Protein AF-A0A7J7GDG0-F1 (afdb_monomer)

Mean predicted aligned error: 13.53 Å

Nearest PDB structures (foldseek):
  7vq3-assembly1_A  TM=8.561E-01  e=6.164E-10  Arabidopsis thaliana
  7w6k-assembly1_B  TM=8.118E-01  e=1.614E-09  Glycine max
  7vq7-assembly1_B  TM=8.507E-01  e=9.216E-09  Arabidopsis thaliana
  7voj-assembly1_B  TM=8.515E-01  e=2.645E-08  Arabidopsis thaliana
  7xge-assembly3_E  TM=4.395E-01  e=6.089E+00  synthetic construct

Organism: Camellia sinensis (NCBI:txid4442)

Solvent-accessible surface area (backbone atoms only — not comparable to full-atom values): 13846 Å² total; per-residue (Å²): 112,67,66,61,52,52,49,51,52,54,59,52,60,72,74,46,70,63,73,50,46,54,55,49,49,54,53,51,50,52,51,50,49,52,51,49,52,51,52,50,49,49,59,71,77,64,61,83,54,39,49,58,51,43,52,50,55,57,25,51,48,27,46,54,50,19,53,39,48,48,55,47,53,52,50,62,60,45,56,73,78,50,97,71,92,84,66,71,67,55,55,51,56,51,51,54,56,62,69,39,57,68,59,48,53,49,25,45,57,51,39,72,72,52,73,73,48,94,95,51,60,79,86,62,72,51,71,55,55,52,50,53,50,51,52,51,36,54,43,49,50,46,51,51,51,46,52,50,57,66,70,69,76,65,80,56,54,71,68,59,48,60,73,46,39,64,64,48,52,53,52,38,51,53,50,23,51,50,31,37,54,50,18,52,26,52,70,68,70,45,83,71,74,58,78,85,68,46,53,66,55,53,51,49,48,50,49,51,53,50,49,58,44,59,69,53,45,79,76,45,76,93,56,48,38,57,53,52,49,51,46,53,49,43,53,51,48,51,56,48,68,71,68,77,119

pLDDT: mean 71.49, std 13.94, range [39.62, 91.25]

Structure (mmCIF, N/CA/C/O backbone):
data_AF-A0A7J7GDG0-F1
#
_entry.id   AF-A0A7J7GDG0-F1
#
loop_
_atom_site.group_PDB
_atom_site.id
_atom_site.type_symbol
_atom_site.label_atom_id
_atom_site.label_alt_id
_atom_site.label_comp_id
_atom_site.label_asym_id
_atom_site.label_entity_id
_atom_site.label_seq_id
_atom_site.pdbx_PDB_ins_code
_atom_site.Cartn_x
_atom_site.Cartn_y
_atom_site.Cartn_z
_atom_site.occupancy
_atom_site.B_iso_or_equiv
_atom_site.auth_seq_id
_atom_site.auth_comp_id
_atom_site.auth_asym_id
_atom_site.auth_atom_id
_atom_site.pdbx_PDB_model_num
ATOM 1 N N . MET A 1 1 ? 9.146 17.341 -27.134 1.00 51.84 1 MET A N 1
ATOM 2 C CA . MET A 1 1 ? 10.403 16.701 -27.590 1.00 51.84 1 MET A CA 1
ATOM 3 C C . MET A 1 1 ? 10.288 16.120 -29.004 1.00 51.84 1 MET A C 1
ATOM 5 O O . MET A 1 1 ? 11.123 16.458 -29.830 1.00 51.84 1 MET A O 1
ATOM 9 N N . ILE A 1 2 ? 9.227 15.359 -29.323 1.00 55.12 2 ILE A N 1
ATOM 10 C CA . ILE A 1 2 ? 8.963 14.799 -30.670 1.00 55.12 2 ILE A CA 1
ATOM 11 C C . ILE A 1 2 ? 8.929 15.881 -31.762 1.00 55.12 2 ILE A C 1
ATOM 13 O O . ILE A 1 2 ? 9.666 15.769 -32.730 1.00 55.12 2 ILE A O 1
ATOM 17 N N . PHE A 1 3 ? 8.189 16.978 -31.552 1.00 55.62 3 PHE A N 1
ATOM 18 C CA . PHE A 1 3 ? 8.095 18.093 -32.509 1.00 55.62 3 PHE A CA 1
ATOM 19 C C . PHE A 1 3 ? 9.444 18.721 -32.875 1.00 55.62 3 PHE A C 1
ATOM 21 O O . PHE A 1 3 ? 9.705 18.978 -34.048 1.00 55.62 3 PHE A O 1
ATOM 28 N N . ILE A 1 4 ? 10.311 18.928 -31.880 1.00 71.38 4 ILE A N 1
ATOM 29 C CA . ILE A 1 4 ? 11.654 19.486 -32.073 1.00 71.38 4 ILE A CA 1
ATOM 30 C C . ILE A 1 4 ? 12.505 18.502 -32.881 1.00 71.38 4 ILE A C 1
ATOM 32 O O . ILE A 1 4 ? 13.225 18.921 -33.780 1.00 71.38 4 ILE A O 1
ATOM 36 N N . LEU A 1 5 ? 12.392 17.199 -32.617 1.00 65.31 5 LEU A N 1
ATOM 37 C CA . LEU A 1 5 ? 13.128 16.171 -33.349 1.00 65.31 5 LEU A CA 1
ATOM 38 C C . LEU A 1 5 ? 12.690 16.100 -34.822 1.00 65.31 5 LEU A C 1
ATOM 40 O O . LEU A 1 5 ? 13.540 16.142 -35.706 1.00 65.31 5 LEU A O 1
ATOM 44 N N . THR A 1 6 ? 11.379 16.084 -35.095 1.00 67.56 6 THR A N 1
ATOM 45 C CA . THR A 1 6 ? 10.831 16.114 -36.465 1.00 67.56 6 THR A CA 1
ATOM 46 C C . THR A 1 6 ? 11.179 17.398 -37.204 1.00 67.56 6 THR A C 1
ATOM 48 O O . THR A 1 6 ? 11.549 17.337 -38.370 1.00 67.56 6 THR A O 1
ATOM 51 N N . PHE A 1 7 ? 11.113 18.553 -36.541 1.00 69.00 7 PHE A N 1
ATOM 52 C CA . PHE A 1 7 ? 11.474 19.831 -37.150 1.00 69.00 7 PHE A CA 1
ATOM 53 C C . PHE A 1 7 ? 12.958 19.867 -37.528 1.00 69.00 7 PHE A C 1
ATOM 55 O O . PHE A 1 7 ? 13.293 20.213 -38.657 1.00 69.00 7 PHE A O 1
ATOM 62 N N . ASN A 1 8 ? 13.841 19.428 -36.626 1.00 64.44 8 ASN A N 1
ATOM 63 C CA . ASN A 1 8 ? 15.268 19.324 -36.922 1.00 64.44 8 ASN A CA 1
ATOM 64 C C . ASN A 1 8 ? 15.537 18.348 -38.077 1.00 64.44 8 ASN A C 1
ATOM 66 O O . ASN A 1 8 ? 16.347 18.657 -38.943 1.00 64.44 8 ASN A O 1
ATOM 70 N N . LEU A 1 9 ? 14.830 17.214 -38.144 1.00 64.38 9 LEU A N 1
ATOM 71 C CA . LEU A 1 9 ? 14.987 16.240 -39.229 1.00 64.38 9 LEU A CA 1
ATOM 72 C C . LEU A 1 9 ? 14.529 16.805 -40.589 1.00 64.38 9 LEU A C 1
ATOM 74 O O . LEU A 1 9 ? 15.217 16.631 -41.593 1.00 64.38 9 LEU A O 1
ATOM 78 N N . VAL A 1 10 ? 13.404 17.531 -40.616 1.00 70.75 10 VAL A N 1
ATOM 79 C CA . VAL A 1 10 ? 12.848 18.172 -41.823 1.00 70.75 10 VAL A CA 1
ATOM 80 C C . VAL A 1 10 ? 13.743 19.313 -42.318 1.00 70.75 10 VAL A C 1
ATOM 82 O O . VAL A 1 10 ? 14.029 19.393 -43.511 1.00 70.75 10 VAL A O 1
ATOM 85 N N . VAL A 1 11 ? 14.240 20.163 -41.414 1.00 68.00 11 VAL A N 1
ATOM 86 C CA . VAL A 1 11 ? 15.152 21.273 -41.748 1.00 68.00 11 VAL A CA 1
ATOM 87 C C . VAL A 1 11 ? 16.499 20.752 -42.260 1.00 68.00 11 VAL A C 1
ATOM 89 O O . VAL A 1 11 ? 17.049 21.295 -43.217 1.00 68.00 11 VAL A O 1
ATOM 92 N N . VAL A 1 12 ? 17.012 19.664 -41.677 1.00 63.22 12 VAL A N 1
ATOM 93 C CA . VAL A 1 12 ? 18.263 19.018 -42.107 1.00 63.22 12 VAL A CA 1
ATOM 94 C C . VAL A 1 12 ? 18.118 18.333 -43.470 1.00 63.22 12 VAL A C 1
ATOM 96 O O . VAL A 1 12 ? 19.033 18.419 -44.290 1.00 63.22 12 VAL A O 1
ATOM 99 N N . SER A 1 13 ? 16.960 17.732 -43.763 1.00 60.72 13 SER A N 1
ATOM 100 C CA . SER A 1 13 ? 16.692 17.085 -45.055 1.00 60.72 13 SER A CA 1
ATOM 101 C C . SER A 1 13 ? 16.579 18.071 -46.231 1.00 60.72 13 SER A C 1
ATOM 103 O O . SER A 1 13 ? 16.700 17.646 -47.379 1.00 60.72 13 SER A O 1
ATOM 105 N N . GLY A 1 14 ? 16.357 19.367 -45.976 1.00 64.50 14 GLY A N 1
ATOM 106 C CA . GLY A 1 14 ? 16.174 20.392 -47.012 1.00 64.50 14 GLY A CA 1
ATOM 107 C C . GLY A 1 14 ? 17.444 21.113 -47.488 1.00 64.50 14 GLY A C 1
ATOM 108 O O . GLY A 1 14 ? 17.380 21.815 -48.493 1.00 64.50 14 GLY A O 1
ATOM 109 N N . LEU A 1 15 ? 18.590 20.980 -46.797 1.00 60.53 15 LEU A N 1
ATOM 110 C CA . LEU A 1 15 ? 19.729 21.908 -46.972 1.00 60.53 15 LEU A CA 1
ATOM 111 C C . LEU A 1 15 ? 21.037 21.330 -47.556 1.00 60.53 15 LEU A C 1
ATOM 113 O O . LEU A 1 15 ? 21.915 22.121 -47.893 1.00 60.53 15 LEU A O 1
ATOM 117 N N . ARG A 1 16 ? 21.197 20.007 -47.727 1.00 60.44 16 ARG A N 1
ATOM 118 C CA . ARG A 1 16 ? 22.257 19.353 -48.546 1.00 60.44 16 ARG A CA 1
ATOM 119 C C . ARG A 1 16 ? 22.111 17.831 -48.447 1.00 60.44 16 ARG A C 1
ATOM 121 O O . ARG A 1 16 ? 22.546 17.221 -47.473 1.00 60.44 16 ARG A O 1
ATOM 128 N N . THR A 1 17 ? 21.490 17.237 -49.456 1.00 58.91 17 THR A N 1
ATOM 129 C CA . THR A 1 17 ? 20.756 15.970 -49.330 1.00 58.91 17 THR A CA 1
ATOM 130 C C . THR A 1 17 ? 21.611 14.723 -49.104 1.00 58.91 17 THR A C 1
ATOM 132 O O . THR A 1 17 ? 21.140 13.826 -48.427 1.00 58.91 17 THR A O 1
ATOM 135 N N . ASP A 1 18 ? 22.859 14.649 -49.575 1.00 63.31 18 ASP A N 1
ATOM 136 C CA . ASP A 1 18 ? 23.627 13.393 -49.454 1.00 63.31 18 ASP A CA 1
ATOM 137 C C . ASP A 1 18 ? 24.601 13.389 -48.266 1.00 63.31 18 ASP A C 1
ATOM 139 O O . ASP A 1 18 ? 24.490 12.569 -47.356 1.00 63.31 18 ASP A O 1
ATOM 143 N N . LYS A 1 19 ? 25.529 14.353 -48.195 1.00 64.81 19 LYS A N 1
ATOM 144 C CA . LYS A 1 19 ? 26.561 14.379 -47.135 1.00 64.81 19 LYS A CA 1
ATOM 145 C C . LYS A 1 19 ? 26.021 14.692 -45.737 1.00 64.81 19 LYS A C 1
ATOM 147 O O . LYS A 1 19 ? 26.575 14.210 -44.753 1.00 64.81 19 LYS A O 1
ATOM 152 N N . VAL A 1 20 ? 24.981 15.521 -45.629 1.00 66.19 20 VAL A N 1
ATOM 153 C CA . VAL A 1 20 ? 24.410 15.885 -44.320 1.00 66.19 20 VAL A CA 1
ATOM 154 C C . VAL A 1 20 ? 23.486 14.777 -43.813 1.00 66.19 20 VAL A C 1
ATOM 156 O O . VAL A 1 20 ? 23.438 14.540 -42.609 1.00 66.19 20 VAL A O 1
ATOM 159 N N . MET A 1 21 ? 22.823 14.044 -44.713 1.00 66.38 21 MET A N 1
ATOM 160 C CA . MET A 1 21 ? 21.969 12.908 -44.352 1.00 66.38 21 MET A CA 1
ATOM 161 C C . MET A 1 21 ? 22.769 11.707 -43.844 1.00 66.38 21 MET A C 1
ATOM 163 O O . MET A 1 21 ? 22.356 11.093 -42.862 1.00 66.38 21 MET A O 1
ATOM 167 N N . GLU A 1 22 ? 23.924 11.405 -44.448 1.00 70.00 22 GLU A N 1
ATOM 168 C CA . GLU A 1 22 ? 24.845 10.363 -43.962 1.00 70.00 22 GLU A CA 1
ATOM 169 C C . GLU A 1 22 ? 25.298 10.663 -42.519 1.00 70.00 22 GLU A C 1
ATOM 171 O O . GLU A 1 22 ? 25.132 9.850 -41.610 1.00 70.00 22 GLU A O 1
ATOM 176 N N . LEU A 1 23 ? 25.759 11.895 -42.280 1.00 71.75 23 LEU A N 1
ATOM 177 C CA . LEU A 1 23 ? 26.257 12.341 -40.977 1.00 71.75 23 LEU A CA 1
ATOM 178 C C . LEU A 1 23 ? 25.141 12.458 -39.921 1.00 71.75 23 LEU A C 1
ATOM 180 O O . LEU A 1 23 ? 25.359 12.187 -38.739 1.00 71.75 23 LEU A O 1
ATOM 184 N N . ALA A 1 24 ? 23.926 12.840 -40.325 1.00 69.00 24 ALA A N 1
ATOM 185 C CA . ALA A 1 24 ? 22.760 12.865 -39.444 1.00 69.00 24 ALA A CA 1
ATOM 186 C C . ALA A 1 24 ? 22.318 11.450 -39.039 1.00 69.00 24 ALA A C 1
ATOM 188 O O . ALA A 1 24 ? 22.010 11.220 -37.867 1.00 69.00 24 ALA A O 1
ATOM 189 N N . ARG A 1 25 ? 22.329 10.496 -39.981 1.00 73.31 25 ARG A N 1
ATOM 190 C CA . ARG A 1 25 ? 22.031 9.079 -39.726 1.00 73.31 25 ARG A CA 1
ATOM 191 C C . ARG A 1 25 ? 23.020 8.481 -38.734 1.00 73.31 25 ARG A C 1
ATOM 193 O O . ARG A 1 25 ? 22.597 7.810 -37.798 1.00 73.31 25 ARG A O 1
ATOM 200 N N . GLU A 1 26 ? 24.308 8.756 -38.905 1.00 76.31 26 GLU A N 1
ATOM 201 C CA . GLU A 1 26 ? 25.359 8.265 -38.013 1.00 76.31 26 GLU A CA 1
ATOM 202 C C . GLU A 1 26 ? 25.165 8.776 -36.576 1.00 76.31 26 GLU A C 1
ATOM 204 O O . GLU A 1 26 ? 25.163 7.995 -35.622 1.00 76.31 26 GLU A O 1
ATOM 209 N N . ARG A 1 27 ? 24.878 10.076 -36.409 1.00 81.25 27 ARG A N 1
ATOM 210 C CA . ARG A 1 27 ? 24.575 10.664 -35.092 1.00 81.25 27 ARG A CA 1
ATOM 211 C C . ARG A 1 27 ? 23.313 10.077 -34.468 1.00 81.25 27 ARG A C 1
ATOM 213 O O . ARG A 1 27 ? 23.323 9.754 -33.282 1.00 81.25 27 ARG A O 1
ATOM 220 N N . LEU A 1 28 ? 22.243 9.919 -35.247 1.00 80.94 28 LEU A N 1
ATOM 221 C CA . LEU A 1 28 ? 20.990 9.339 -34.764 1.00 80.94 28 LEU A CA 1
ATOM 222 C C . LEU A 1 28 ? 21.166 7.867 -34.372 1.00 80.94 28 LEU A C 1
ATOM 224 O O . LEU A 1 28 ? 20.650 7.452 -33.341 1.00 80.94 28 LEU A O 1
ATOM 228 N N . SER A 1 29 ? 21.932 7.099 -35.149 1.00 74.31 29 SER A N 1
ATOM 229 C CA . SER A 1 29 ? 22.254 5.703 -34.846 1.00 74.31 29 SER A CA 1
ATOM 230 C C . SER A 1 29 ? 23.074 5.585 -33.568 1.00 74.31 29 SER A C 1
ATOM 232 O O . SER A 1 29 ? 22.814 4.699 -32.759 1.00 74.31 29 SER A O 1
ATOM 234 N N . ASN A 1 30 ? 24.032 6.487 -33.346 1.00 79.19 30 ASN A N 1
ATOM 235 C CA . ASN A 1 30 ? 24.841 6.473 -32.131 1.00 79.19 30 ASN A CA 1
ATOM 236 C C . ASN A 1 30 ? 24.011 6.848 -30.887 1.00 79.19 30 ASN A C 1
ATOM 238 O O . ASN A 1 30 ? 24.131 6.212 -29.843 1.00 79.19 30 ASN A O 1
ATOM 242 N N . ILE A 1 31 ? 23.094 7.818 -31.015 1.00 84.69 31 ILE A N 1
ATOM 243 C CA . ILE A 1 31 ? 22.112 8.151 -29.966 1.00 84.69 31 ILE A CA 1
ATOM 244 C C . ILE A 1 31 ? 21.176 6.961 -29.706 1.00 84.69 31 ILE A C 1
ATOM 246 O O . ILE A 1 31 ? 20.936 6.608 -28.553 1.00 84.69 31 ILE A O 1
ATOM 250 N N . GLY A 1 32 ? 20.677 6.318 -30.765 1.00 86.62 32 GLY A N 1
ATOM 251 C CA . GLY A 1 32 ? 19.811 5.144 -30.676 1.00 86.62 32 GLY A CA 1
ATOM 252 C C . GLY A 1 32 ? 20.502 3.952 -30.016 1.00 86.62 32 GLY A C 1
ATOM 253 O O . GLY A 1 32 ? 19.904 3.290 -29.175 1.00 86.62 32 GLY A O 1
ATOM 254 N N . MET A 1 33 ? 21.779 3.721 -30.325 1.00 88.44 33 MET A N 1
ATOM 255 C CA . MET A 1 33 ? 22.585 2.676 -29.697 1.00 88.44 33 MET A CA 1
ATOM 256 C C . MET A 1 33 ? 22.858 2.981 -28.223 1.00 88.44 33 MET A C 1
ATOM 258 O O . MET A 1 33 ? 22.714 2.091 -27.391 1.00 88.44 33 MET A O 1
ATOM 262 N N . GLY A 1 34 ? 23.156 4.236 -27.870 1.00 84.44 34 GLY A N 1
ATOM 263 C CA . GLY A 1 34 ? 23.272 4.657 -26.470 1.00 84.44 34 GLY A CA 1
ATOM 264 C C . GLY A 1 34 ? 21.968 4.465 -25.686 1.00 84.44 34 GLY A C 1
ATOM 265 O O . GLY A 1 34 ? 21.988 3.948 -24.569 1.00 84.44 34 GLY A O 1
ATOM 266 N N . PHE A 1 35 ? 20.826 4.809 -26.289 1.00 87.88 35 PHE A N 1
ATOM 267 C CA . PHE A 1 35 ? 19.505 4.551 -25.712 1.00 87.88 35 PHE A CA 1
ATOM 268 C C . PHE A 1 35 ? 19.245 3.049 -25.539 1.00 87.88 35 PHE A C 1
ATOM 270 O O . PHE A 1 35 ? 18.836 2.627 -24.461 1.00 87.88 35 PHE A O 1
ATOM 277 N N . ALA A 1 36 ? 19.540 2.236 -26.557 1.00 86.62 36 ALA A N 1
ATOM 278 C CA . ALA A 1 36 ? 19.378 0.788 -26.498 1.00 86.62 36 ALA A CA 1
ATOM 279 C C . ALA A 1 36 ? 20.237 0.175 -25.387 1.00 86.62 36 ALA A C 1
ATOM 281 O O . ALA A 1 36 ? 19.709 -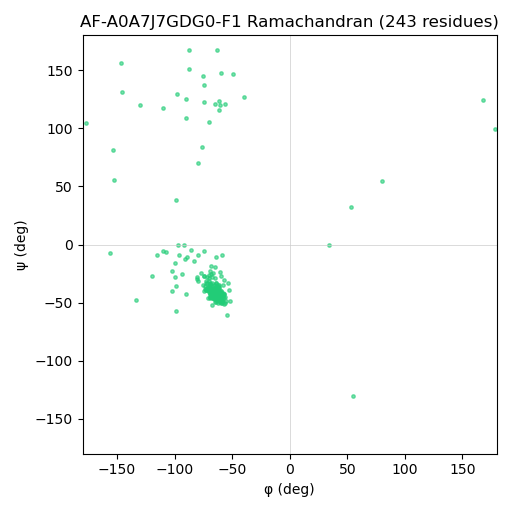0.558 -24.558 1.00 86.62 36 ALA A O 1
ATOM 282 N N . VAL A 1 37 ? 21.528 0.518 -25.315 1.00 88.25 37 VAL A N 1
ATOM 283 C CA . VAL A 1 37 ? 22.431 0.042 -24.257 1.00 88.25 37 VAL A CA 1
ATOM 284 C C . VAL A 1 37 ? 21.903 0.439 -22.882 1.00 88.25 37 VAL A C 1
ATOM 286 O O . VAL A 1 37 ? 21.832 -0.420 -22.015 1.00 88.25 37 VAL A O 1
ATOM 289 N N . CYS A 1 38 ? 21.454 1.685 -22.699 1.00 82.06 38 CYS A N 1
ATOM 290 C CA . CYS A 1 38 ? 20.861 2.145 -21.442 1.00 82.06 38 CYS A CA 1
ATOM 291 C C . CYS A 1 38 ? 19.623 1.317 -21.049 1.00 82.06 38 CYS A C 1
ATOM 293 O O . CYS A 1 38 ? 19.526 0.843 -19.915 1.00 82.06 38 CYS A O 1
ATOM 295 N N . VAL A 1 39 ? 18.698 1.086 -21.986 1.00 83.56 39 VAL A N 1
ATOM 296 C CA . VAL A 1 39 ? 17.510 0.246 -21.759 1.00 83.56 39 VAL A CA 1
ATOM 297 C C . VAL A 1 39 ? 17.915 -1.185 -21.402 1.00 83.56 39 VAL A C 1
ATOM 299 O O . VAL A 1 39 ? 17.433 -1.718 -20.406 1.00 83.56 39 VAL A O 1
ATOM 302 N N . PHE A 1 40 ? 18.846 -1.781 -22.150 1.00 82.94 40 PHE A N 1
ATOM 303 C CA . PHE A 1 40 ? 19.350 -3.129 -21.886 1.00 82.94 40 PHE A CA 1
ATOM 304 C C . PHE A 1 40 ? 20.010 -3.236 -20.511 1.00 82.94 40 PHE A C 1
ATOM 306 O O . PHE A 1 40 ? 19.727 -4.175 -19.772 1.00 82.94 40 PHE A O 1
ATOM 313 N N . THR A 1 41 ? 20.852 -2.272 -20.132 1.00 80.88 41 THR A N 1
ATOM 314 C CA . THR A 1 41 ? 21.504 -2.274 -18.818 1.00 80.88 41 THR A CA 1
ATOM 315 C C . THR A 1 41 ? 20.499 -2.132 -17.677 1.00 80.88 41 THR A C 1
ATOM 317 O O . THR A 1 41 ? 20.619 -2.847 -16.685 1.00 80.88 41 THR A O 1
ATOM 320 N N . ASN A 1 42 ? 19.476 -1.282 -17.831 1.00 74.06 42 ASN A N 1
ATOM 321 C CA . ASN A 1 42 ? 18.421 -1.118 -16.827 1.00 74.06 42 ASN A CA 1
ATOM 322 C C . ASN A 1 42 ? 17.519 -2.360 -16.718 1.00 74.06 42 ASN A C 1
ATOM 324 O O . ASN A 1 42 ? 17.082 -2.694 -15.623 1.00 74.06 42 ASN A O 1
ATOM 328 N N . MET A 1 43 ? 17.272 -3.077 -17.820 1.00 73.44 43 MET A N 1
ATOM 329 C CA . MET A 1 43 ? 16.505 -4.329 -17.791 1.00 73.44 43 MET A CA 1
ATOM 330 C C . MET A 1 43 ? 17.289 -5.526 -17.232 1.00 73.44 43 MET A C 1
ATOM 332 O O . MET A 1 43 ? 16.685 -6.396 -16.613 1.00 73.44 43 MET A O 1
ATOM 336 N N . LEU A 1 44 ? 18.602 -5.623 -17.482 1.00 70.44 44 LEU A N 1
ATOM 337 C CA . LEU A 1 44 ? 19.363 -6.858 -17.234 1.00 70.44 44 LEU A CA 1
ATOM 338 C C . LEU A 1 44 ? 20.169 -6.873 -15.930 1.00 70.44 44 LEU A C 1
ATOM 340 O O . LEU A 1 44 ? 20.423 -7.955 -15.408 1.00 70.44 44 LEU A O 1
ATOM 344 N N . ILE A 1 45 ? 20.609 -5.718 -15.418 1.00 69.56 45 ILE A N 1
ATOM 345 C CA . ILE A 1 45 ? 21.521 -5.677 -14.260 1.00 69.56 45 ILE A CA 1
ATOM 346 C C . ILE A 1 45 ? 20.728 -5.626 -12.945 1.00 69.56 45 ILE A C 1
ATOM 348 O O . ILE A 1 45 ? 21.063 -6.358 -12.019 1.00 69.56 45 ILE A O 1
ATOM 352 N N . PHE A 1 46 ? 19.657 -4.822 -12.884 1.00 62.78 46 PHE A N 1
ATOM 353 C CA . PHE A 1 46 ? 18.716 -4.749 -11.756 1.00 62.78 46 PHE A CA 1
ATOM 354 C C . PHE A 1 46 ? 17.333 -4.275 -12.236 1.00 62.78 46 PHE A C 1
ATOM 356 O O . PHE A 1 46 ? 17.029 -3.085 -12.124 1.00 62.78 46 PHE A O 1
ATOM 363 N N . PRO A 1 47 ? 16.491 -5.162 -12.792 1.00 70.19 47 PRO A N 1
ATOM 364 C CA . PRO A 1 47 ? 15.141 -4.768 -13.166 1.00 70.19 47 PRO A CA 1
ATOM 365 C C . PRO A 1 47 ? 14.350 -4.393 -11.907 1.00 70.19 47 PRO A C 1
ATOM 367 O O . PRO A 1 47 ? 14.196 -5.201 -10.992 1.00 70.19 47 PRO A O 1
ATOM 370 N N . ILE A 1 48 ? 13.861 -3.154 -11.859 1.00 74.12 48 ILE A N 1
ATOM 371 C CA . ILE A 1 48 ? 12.868 -2.720 -10.873 1.00 74.12 48 ILE A CA 1
ATOM 372 C C . ILE A 1 48 ? 11.503 -2.974 -11.507 1.00 74.12 48 ILE A C 1
ATOM 374 O O . ILE A 1 48 ? 11.136 -2.299 -12.470 1.00 74.12 48 ILE A O 1
ATOM 378 N N 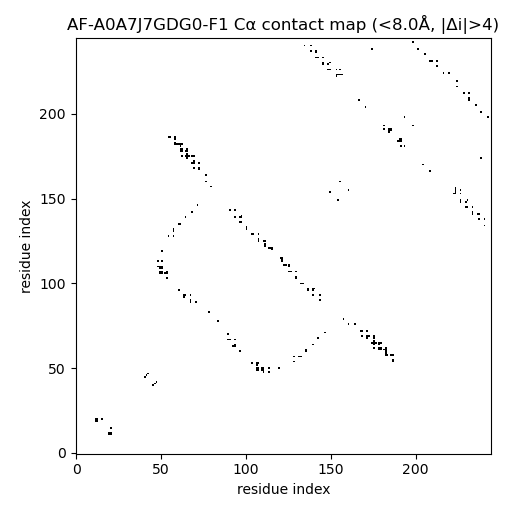. TRP A 1 49 ? 10.783 -3.971 -10.996 1.00 85.19 49 TRP A N 1
ATOM 379 C CA . TRP A 1 49 ? 9.462 -4.342 -11.493 1.00 85.19 49 TRP A CA 1
ATOM 380 C C . TRP A 1 49 ? 8.369 -3.569 -10.757 1.00 85.19 49 TRP A C 1
ATOM 382 O O . TRP A 1 49 ? 8.259 -3.620 -9.529 1.00 85.19 49 TRP A O 1
ATOM 392 N N . ALA A 1 50 ? 7.519 -2.889 -11.519 1.00 87.25 50 ALA A N 1
ATOM 393 C CA . ALA A 1 50 ? 6.342 -2.204 -11.011 1.00 87.25 50 ALA A CA 1
ATOM 394 C C . ALA A 1 50 ? 5.325 -3.191 -10.422 1.00 87.25 50 ALA A C 1
ATOM 396 O O . ALA A 1 50 ? 4.597 -2.834 -9.495 1.00 87.25 50 ALA A O 1
ATOM 397 N N . SER A 1 51 ? 5.278 -4.434 -10.916 1.00 87.00 51 SER A N 1
ATOM 398 C CA . SER A 1 51 ? 4.424 -5.475 -10.338 1.00 87.00 51 SER A CA 1
ATOM 399 C C . SER A 1 51 ? 4.791 -5.813 -8.892 1.00 87.00 51 SER A C 1
ATOM 401 O O . SER A 1 51 ? 3.902 -5.956 -8.052 1.00 87.00 51 SER A O 1
ATOM 403 N N . ASP A 1 52 ? 6.089 -5.939 -8.599 1.00 87.62 52 ASP A N 1
ATOM 404 C CA . ASP A 1 52 ? 6.599 -6.283 -7.270 1.00 87.62 52 ASP A CA 1
ATOM 405 C C . ASP A 1 52 ? 6.340 -5.128 -6.304 1.00 87.62 52 ASP A C 1
ATOM 407 O O . ASP A 1 52 ? 5.875 -5.337 -5.182 1.00 87.62 52 ASP A O 1
ATOM 411 N N . GLU A 1 53 ? 6.571 -3.897 -6.766 1.00 90.31 53 GLU A N 1
ATOM 412 C CA . GLU A 1 53 ? 6.307 -2.687 -5.994 1.00 90.31 53 GLU A CA 1
ATOM 413 C C . GLU A 1 53 ? 4.810 -2.510 -5.703 1.00 90.31 53 GLU A C 1
ATOM 415 O O . GLU A 1 53 ? 4.435 -2.242 -4.559 1.00 90.31 53 GLU A O 1
ATOM 420 N N . LEU A 1 54 ? 3.935 -2.733 -6.692 1.00 89.94 54 LEU A N 1
ATOM 421 C CA . LEU A 1 54 ? 2.485 -2.712 -6.486 1.00 89.94 54 LEU A CA 1
ATOM 422 C C . LEU A 1 54 ? 2.059 -3.776 -5.477 1.00 89.94 54 LEU A C 1
ATOM 424 O O . LEU A 1 54 ? 1.303 -3.490 -4.550 1.00 89.94 54 LEU A O 1
ATOM 428 N N . HIS A 1 55 ? 2.550 -5.001 -5.642 1.00 89.88 55 HIS A N 1
ATOM 429 C CA . HIS A 1 55 ? 2.222 -6.112 -4.765 1.00 89.88 55 HIS A CA 1
ATOM 430 C C . HIS A 1 55 ? 2.645 -5.848 -3.316 1.00 89.88 55 HIS A C 1
ATOM 432 O O . HIS A 1 55 ? 1.831 -5.977 -2.398 1.00 89.88 55 HIS A O 1
ATOM 438 N N . TYR A 1 56 ? 3.888 -5.402 -3.116 1.00 90.00 56 TYR A N 1
ATOM 439 C CA . TYR A 1 56 ? 4.418 -5.024 -1.810 1.00 90.00 56 TYR A CA 1
ATOM 440 C C . TYR A 1 56 ? 3.631 -3.861 -1.191 1.00 90.00 56 TYR A C 1
ATOM 442 O O . TYR A 1 56 ? 3.272 -3.897 -0.010 1.00 90.00 56 TYR A O 1
ATOM 450 N N . SER A 1 57 ? 3.319 -2.840 -1.991 1.00 90.25 57 SER A N 1
ATOM 451 C CA . SER A 1 57 ? 2.544 -1.674 -1.561 1.00 90.25 57 SER A CA 1
ATOM 452 C C . SER A 1 57 ? 1.148 -2.072 -1.082 1.00 90.25 57 SER A C 1
ATOM 454 O O . SER A 1 57 ? 0.728 -1.659 -0.002 1.00 90.25 57 SER A O 1
ATOM 456 N N . ILE A 1 58 ? 0.438 -2.929 -1.822 1.00 89.00 58 ILE A N 1
ATOM 457 C CA . ILE A 1 58 ? -0.889 -3.400 -1.409 1.00 89.00 58 ILE A CA 1
ATOM 458 C C . ILE A 1 58 ? -0.803 -4.274 -0.156 1.00 89.00 58 ILE A C 1
ATOM 460 O O . ILE A 1 58 ? -1.571 -4.056 0.777 1.00 89.00 58 ILE A O 1
ATOM 464 N N . ALA A 1 59 ? 0.136 -5.218 -0.082 1.00 89.38 59 ALA A N 1
ATOM 465 C CA . ALA A 1 59 ? 0.249 -6.109 1.071 1.00 89.38 59 ALA A CA 1
ATOM 466 C C . ALA A 1 59 ? 0.636 -5.370 2.367 1.00 89.38 59 ALA A C 1
ATOM 468 O O . ALA A 1 59 ? 0.037 -5.599 3.417 1.00 89.38 59 ALA A O 1
ATOM 469 N N . SER A 1 60 ? 1.574 -4.422 2.302 1.00 89.94 60 SER A N 1
ATOM 470 C CA . SER A 1 60 ? 2.014 -3.636 3.471 1.00 89.94 60 SER A CA 1
ATOM 471 C C . SER A 1 60 ? 0.930 -2.702 4.033 1.00 89.94 60 SER A C 1
ATOM 473 O O . SER A 1 60 ? 0.927 -2.384 5.228 1.00 89.94 60 SER A O 1
ATOM 475 N N . LYS A 1 61 ? -0.045 -2.296 3.210 1.00 89.75 61 LYS A N 1
ATOM 476 C CA . LYS A 1 61 ? -1.204 -1.509 3.661 1.00 89.75 61 LYS A CA 1
ATOM 477 C C . LYS A 1 61 ? -2.086 -2.265 4.641 1.00 89.75 61 LYS A C 1
ATOM 479 O O . LYS A 1 61 ? -2.631 -1.633 5.541 1.00 89.75 61 LYS A O 1
ATOM 484 N N . PHE A 1 62 ? -2.211 -3.585 4.506 1.00 88.69 62 PHE A N 1
ATOM 485 C CA . PHE A 1 62 ? -2.968 -4.394 5.462 1.00 88.69 62 PHE A CA 1
ATOM 486 C C . PHE A 1 62 ? -2.349 -4.325 6.859 1.00 88.69 62 PHE A C 1
ATOM 488 O O . PHE A 1 62 ? -3.060 -4.061 7.826 1.00 88.69 62 PHE A O 1
ATOM 495 N N . GLU A 1 63 ? -1.025 -4.475 6.956 1.00 89.44 63 GLU A N 1
ATOM 496 C CA . GLU A 1 63 ? -0.300 -4.368 8.227 1.00 89.44 63 GLU A CA 1
ATOM 497 C C . GLU A 1 63 ? -0.430 -2.964 8.824 1.00 89.44 63 GLU A C 1
ATOM 499 O O . GLU A 1 63 ? -0.723 -2.800 10.008 1.00 89.44 63 GLU A O 1
ATOM 504 N N . THR A 1 64 ? -0.283 -1.937 7.982 1.00 89.31 64 THR A N 1
ATOM 505 C CA . THR A 1 64 ? -0.432 -0.537 8.401 1.00 89.31 64 THR A CA 1
ATOM 506 C C . THR A 1 64 ? -1.813 -0.288 9.008 1.00 89.31 64 THR A C 1
ATOM 508 O O . THR A 1 64 ? -1.939 0.374 10.038 1.00 89.31 64 THR A O 1
ATOM 511 N N . LEU A 1 65 ? -2.855 -0.850 8.397 1.00 87.69 65 LEU A N 1
ATOM 512 C CA . LEU A 1 65 ? -4.237 -0.696 8.833 1.00 87.69 65 LEU A CA 1
ATOM 513 C C . LEU A 1 65 ? -4.540 -1.498 10.103 1.00 87.69 65 LEU A C 1
ATOM 515 O O . LEU A 1 65 ? -5.224 -0.990 10.989 1.00 87.69 65 LEU A O 1
ATOM 519 N N . ALA A 1 66 ? -3.984 -2.706 10.226 1.00 86.88 66 ALA A N 1
ATOM 520 C CA . ALA A 1 66 ? -4.064 -3.523 11.435 1.00 86.88 66 ALA A CA 1
ATOM 521 C C . ALA A 1 66 ? -3.440 -2.796 12.636 1.00 86.88 66 ALA A C 1
ATOM 523 O O . ALA A 1 66 ? -4.093 -2.619 13.665 1.00 86.88 66 ALA A O 1
ATOM 524 N N . CYS A 1 67 ? -2.216 -2.285 12.464 1.00 87.19 67 CYS A N 1
ATOM 525 C CA . CYS A 1 67 ? -1.523 -1.490 13.476 1.00 87.19 67 CYS A CA 1
ATOM 526 C C . CYS A 1 67 ? -2.283 -0.201 13.818 1.00 87.19 67 CYS A C 1
ATOM 528 O O . CYS A 1 67 ? -2.328 0.205 14.979 1.00 87.19 67 CYS A O 1
ATOM 530 N N . TYR A 1 68 ? -2.900 0.445 12.823 1.00 84.50 68 TYR A N 1
ATOM 531 C CA . TYR A 1 68 ? -3.702 1.647 13.038 1.00 84.50 68 TYR A CA 1
ATOM 532 C C . TYR A 1 68 ? -4.939 1.370 13.903 1.00 84.50 68 TYR A C 1
ATOM 534 O O . TYR A 1 68 ? -5.218 2.146 14.813 1.00 84.50 68 TYR A O 1
ATOM 542 N N . ILE A 1 69 ? -5.653 0.264 13.658 1.00 82.94 69 ILE A N 1
ATOM 543 C CA . ILE A 1 69 ? -6.841 -0.133 14.433 1.00 82.94 69 ILE A CA 1
ATOM 544 C C . ILE A 1 69 ? -6.470 -0.457 15.882 1.00 82.94 69 ILE A C 1
ATOM 546 O O . ILE A 1 69 ? -7.109 0.061 16.798 1.00 82.94 69 ILE A O 1
ATOM 550 N N . GLU A 1 70 ? -5.443 -1.281 16.099 1.00 83.50 70 GLU A N 1
ATOM 551 C CA . GLU A 1 70 ? -4.999 -1.654 17.449 1.00 83.50 70 GLU A CA 1
ATOM 552 C C . GLU A 1 70 ? -4.487 -0.440 18.225 1.00 83.50 70 GLU A C 1
ATOM 554 O O . GLU A 1 70 ? -4.949 -0.180 19.334 1.00 83.50 70 GLU A O 1
ATOM 559 N N . GLY A 1 71 ? -3.600 0.356 17.618 1.00 80.81 71 GLY A N 1
ATOM 560 C CA . GLY A 1 71 ? -3.057 1.554 18.256 1.00 80.81 71 GLY A CA 1
ATOM 561 C C . GLY A 1 71 ? -4.136 2.589 18.579 1.00 80.81 71 GLY A C 1
ATOM 562 O O . GLY A 1 71 ? -4.067 3.255 19.610 1.00 80.81 71 GLY A O 1
ATOM 563 N N . TYR A 1 72 ? -5.160 2.699 17.731 1.00 78.06 72 TYR A N 1
ATOM 564 C CA . TYR A 1 72 ? -6.289 3.587 17.971 1.00 78.06 72 TYR A CA 1
ATOM 565 C C . TYR A 1 72 ? -7.181 3.123 19.130 1.00 78.06 72 TYR A C 1
ATOM 567 O O . TYR A 1 72 ? -7.551 3.942 19.974 1.00 78.06 72 TYR A O 1
ATOM 575 N N . LEU A 1 73 ? -7.541 1.836 19.181 1.00 77.94 73 LEU A N 1
ATOM 576 C CA . LEU A 1 73 ? -8.374 1.295 20.261 1.00 77.94 73 LEU A CA 1
ATOM 577 C C . LEU A 1 73 ? -7.652 1.372 21.607 1.00 77.94 73 LEU A C 1
ATOM 579 O O . LEU A 1 73 ? -8.255 1.810 22.588 1.00 77.94 73 LEU A O 1
ATOM 583 N N . GLU A 1 74 ? -6.362 1.038 21.632 1.00 78.62 74 GLU A N 1
ATOM 584 C CA . GLU A 1 74 ? -5.522 1.164 22.823 1.00 78.62 74 GLU A CA 1
ATOM 585 C C . GLU A 1 74 ? -5.487 2.618 23.316 1.00 78.62 74 GLU A C 1
ATOM 587 O O . GLU A 1 74 ? -5.761 2.888 24.482 1.00 78.62 74 GLU A O 1
ATOM 592 N N . GLU A 1 75 ? -5.246 3.590 22.427 1.00 76.00 75 GLU A N 1
ATOM 593 C CA . GLU A 1 75 ? -5.251 5.015 22.784 1.00 76.00 75 GLU A CA 1
ATOM 594 C C . GLU A 1 75 ? -6.628 5.485 23.287 1.00 76.00 75 GLU A C 1
ATOM 596 O O . GLU A 1 75 ? -6.716 6.209 24.284 1.00 76.00 75 GLU A O 1
ATOM 601 N N . TYR A 1 76 ? -7.711 5.046 22.638 1.00 72.81 76 TYR A N 1
ATOM 602 C CA . TYR A 1 76 ? -9.080 5.394 23.020 1.00 72.81 76 TYR A CA 1
ATOM 603 C C . TYR A 1 76 ? -9.433 4.913 24.434 1.00 72.81 76 TYR A C 1
ATOM 605 O O . TYR A 1 76 ? -10.036 5.668 25.205 1.00 72.81 76 TYR A O 1
ATOM 613 N N . PHE A 1 77 ? -9.048 3.686 24.798 1.00 72.56 77 PHE A N 1
ATOM 614 C CA . PHE A 1 77 ? -9.296 3.147 26.136 1.00 72.56 77 PHE A CA 1
ATOM 615 C C . PHE A 1 77 ? -8.273 3.629 27.172 1.00 72.56 77 PHE A C 1
ATOM 617 O O . PHE A 1 77 ? -8.638 3.803 28.335 1.00 72.56 77 PHE A O 1
ATOM 624 N N . ARG A 1 78 ? -7.034 3.950 26.774 1.00 70.50 78 ARG A N 1
ATOM 625 C CA . ARG A 1 78 ? -6.009 4.535 27.657 1.00 70.50 78 ARG A CA 1
ATOM 626 C C . ARG A 1 78 ? -6.352 5.955 28.111 1.00 70.50 78 ARG A C 1
ATOM 628 O O . ARG A 1 78 ? -6.088 6.302 29.259 1.00 70.50 78 ARG A O 1
ATOM 635 N N . LEU A 1 79 ? -7.025 6.745 27.267 1.00 61.66 79 LEU A N 1
ATOM 636 C CA . LEU A 1 79 ? -7.565 8.076 27.603 1.00 61.66 79 LEU A CA 1
ATOM 637 C C . LEU A 1 79 ? -8.579 8.076 28.767 1.00 61.66 79 LEU A C 1
ATOM 639 O O . LEU A 1 79 ? -8.969 9.146 29.233 1.00 61.66 79 LEU A O 1
ATOM 643 N N . VAL A 1 80 ? -9.024 6.905 29.243 1.00 55.28 80 VAL A N 1
ATOM 644 C CA . VAL A 1 80 ? -9.803 6.764 30.487 1.00 55.28 80 VAL A CA 1
ATOM 645 C C . VAL A 1 80 ? -8.926 6.931 31.735 1.00 55.28 80 VAL A C 1
ATOM 647 O O . VAL A 1 80 ? -9.440 7.370 32.760 1.00 55.28 80 VAL A O 1
ATOM 650 N N . ASN A 1 81 ? -7.626 6.630 31.654 1.00 48.47 81 ASN A N 1
ATOM 651 C CA . ASN A 1 81 ? -6.721 6.632 32.804 1.00 48.47 81 ASN A CA 1
ATOM 652 C C . ASN A 1 81 ? -5.821 7.871 32.877 1.00 48.47 81 ASN A C 1
ATOM 654 O O . ASN A 1 81 ? -5.652 8.398 33.971 1.00 48.47 81 ASN A O 1
ATOM 658 N N . GLU A 1 82 ? -5.284 8.386 31.764 1.00 48.69 82 GLU A N 1
ATOM 659 C CA . GLU A 1 82 ? -4.372 9.543 31.797 1.00 48.69 82 GLU A CA 1
ATOM 660 C C . GLU A 1 82 ? -4.538 10.446 30.562 1.00 48.69 82 GLU A C 1
ATOM 662 O O . GLU A 1 82 ? -4.574 9.990 29.417 1.00 48.69 82 GLU A O 1
ATOM 667 N N . LYS A 1 83 ? -4.672 11.760 30.802 1.00 46.91 83 LYS A N 1
ATOM 668 C CA . LYS A 1 83 ? -4.710 12.798 29.762 1.00 46.91 83 LYS A CA 1
ATOM 669 C C . LYS A 1 83 ? -3.294 13.043 29.245 1.00 46.91 83 LYS A C 1
ATOM 671 O O . LYS A 1 83 ? -2.651 13.997 29.671 1.00 46.91 83 LYS A O 1
ATOM 676 N N . GLU A 1 84 ? -2.832 12.238 28.299 1.00 40.12 84 GLU A N 1
ATOM 677 C CA . GLU A 1 84 ? -1.636 12.588 27.536 1.00 40.12 84 GLU A CA 1
ATOM 678 C C . GLU A 1 84 ? -1.874 12.449 26.032 1.00 40.12 84 GLU A C 1
ATOM 680 O O . GLU A 1 84 ? -2.235 11.391 25.514 1.00 40.12 84 GLU A O 1
ATOM 685 N N . ASN A 1 85 ? -1.707 13.581 25.346 1.00 51.84 85 ASN A N 1
ATOM 686 C CA . ASN A 1 85 ? -1.747 13.705 23.898 1.00 51.84 85 ASN A CA 1
ATOM 687 C C . ASN A 1 85 ? -0.456 13.131 23.315 1.00 51.84 85 ASN A C 1
ATOM 689 O O . ASN A 1 85 ? 0.605 13.654 23.631 1.00 51.84 85 ASN A O 1
ATOM 693 N N . HIS A 1 86 ? -0.554 12.144 22.420 1.00 50.03 86 HIS A N 1
ATOM 694 C CA . HIS A 1 86 ? 0.144 12.135 21.125 1.00 50.03 86 HIS A CA 1
ATOM 695 C C . HIS A 1 86 ? 0.075 10.761 20.444 1.00 50.03 86 HIS A C 1
ATOM 697 O O . HIS A 1 86 ? 0.599 9.775 20.953 1.00 50.03 86 HIS A O 1
ATOM 703 N N . SER A 1 87 ? -0.428 10.739 19.204 1.00 46.50 87 SER A N 1
ATOM 704 C CA . SER A 1 87 ? -0.131 9.684 18.221 1.00 46.50 87 SER A CA 1
ATOM 705 C C . SER A 1 87 ? -0.241 10.213 16.774 1.00 46.50 87 SER A C 1
ATOM 707 O O . SER A 1 87 ? -0.970 9.713 15.917 1.00 46.50 87 SER A O 1
ATOM 709 N N . ASN A 1 88 ? 0.499 11.279 16.449 1.00 52.72 88 ASN A N 1
ATOM 710 C CA . ASN A 1 88 ? 0.490 11.848 15.088 1.00 52.72 88 ASN A CA 1
ATOM 711 C C . ASN A 1 88 ? 1.066 10.888 14.021 1.00 52.72 88 ASN A C 1
ATOM 713 O O . ASN A 1 88 ? 0.787 11.042 12.832 1.00 52.72 88 ASN A O 1
ATOM 717 N N . THR A 1 89 ? 1.835 9.878 14.432 1.00 54.41 89 THR A N 1
ATOM 718 C CA . THR A 1 89 ? 2.511 8.907 13.557 1.00 54.41 89 THR A CA 1
ATOM 719 C C . THR A 1 89 ? 1.550 7.923 12.885 1.00 54.41 89 THR A C 1
ATOM 721 O O . THR A 1 89 ? 1.723 7.587 11.713 1.00 54.41 89 THR A O 1
ATOM 724 N N . SER A 1 90 ? 0.501 7.493 13.591 1.00 61.28 90 SER A N 1
ATOM 725 C CA . SER A 1 90 ? -0.471 6.517 13.081 1.00 61.28 90 SER A CA 1
ATOM 726 C C . SER A 1 90 ? -1.377 7.146 12.008 1.00 61.28 90 SER A C 1
ATOM 728 O O . SER A 1 90 ? -1.642 6.557 10.961 1.00 61.28 90 SER A O 1
ATOM 730 N N . PHE A 1 91 ? -1.766 8.409 12.213 1.00 67.94 91 PHE A N 1
ATOM 731 C CA . PHE A 1 91 ? -2.578 9.177 11.268 1.00 67.94 91 PHE A CA 1
ATOM 732 C C . PHE A 1 91 ? -1.824 9.534 9.979 1.00 67.94 91 PHE A C 1
ATOM 734 O O . PHE A 1 91 ? -2.407 9.491 8.897 1.00 67.94 91 PHE A O 1
ATOM 741 N N . ALA A 1 92 ? -0.525 9.840 10.070 1.00 71.88 92 ALA A N 1
ATOM 742 C CA . ALA A 1 92 ? 0.300 10.141 8.899 1.00 71.88 92 ALA A CA 1
ATOM 743 C C . ALA A 1 92 ? 0.362 8.961 7.912 1.00 71.88 92 ALA A C 1
ATOM 745 O O . ALA A 1 92 ? 0.235 9.162 6.703 1.00 71.88 92 ALA A O 1
ATOM 746 N N . SER A 1 93 ? 0.478 7.737 8.435 1.00 73.81 93 SER A N 1
ATOM 747 C CA . SER A 1 93 ? 0.510 6.507 7.633 1.00 73.81 93 SER A CA 1
ATOM 748 C C . SER A 1 93 ? -0.840 6.220 6.967 1.00 73.81 93 SER A C 1
ATOM 750 O O . SER A 1 93 ? -0.901 5.873 5.794 1.00 73.81 93 SER A O 1
ATOM 752 N N . CYS A 1 94 ? -1.951 6.461 7.667 1.00 76.12 94 CYS A N 1
ATOM 753 C CA . CYS A 1 94 ? -3.286 6.347 7.077 1.00 76.12 94 CYS A CA 1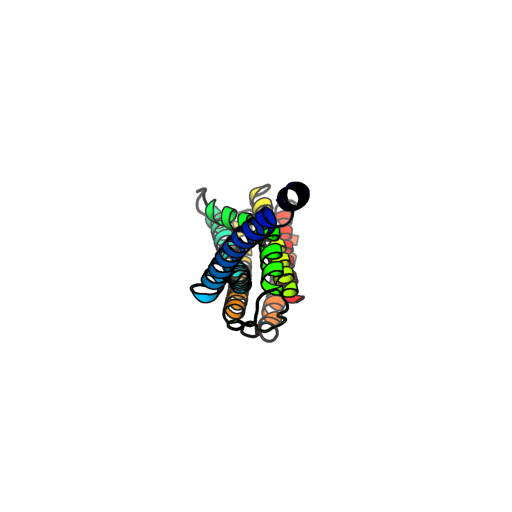
ATOM 754 C C . CYS A 1 94 ? -3.518 7.398 5.968 1.00 76.12 94 CYS A C 1
ATOM 756 O O . CYS A 1 94 ? -4.061 7.101 4.904 1.00 76.12 94 CYS A O 1
ATOM 758 N N . LYS A 1 95 ? -3.025 8.628 6.162 1.00 80.56 95 LYS A N 1
ATOM 759 C CA . LYS A 1 95 ? -3.127 9.704 5.166 1.00 80.56 95 LYS A CA 1
ATOM 760 C C . LYS A 1 95 ? -2.343 9.400 3.886 1.00 80.56 95 LYS A C 1
ATOM 762 O O . LYS A 1 95 ? -2.854 9.643 2.794 1.00 80.56 95 LYS A O 1
ATOM 767 N N . SER A 1 96 ? -1.129 8.856 3.990 1.00 81.31 96 SER A N 1
ATOM 768 C CA . SER A 1 96 ? -0.353 8.465 2.803 1.00 81.31 96 SER A CA 1
ATOM 769 C C . SER A 1 96 ? -1.055 7.354 2.011 1.00 81.31 96 SER A C 1
ATOM 771 O O . SER A 1 96 ? -1.083 7.400 0.779 1.00 81.31 96 SER A O 1
ATOM 773 N N . MET A 1 97 ? -1.722 6.416 2.695 1.00 83.81 97 MET A N 1
ATOM 774 C CA . MET A 1 97 ? -2.544 5.391 2.047 1.00 83.81 97 MET A CA 1
ATOM 775 C C . MET A 1 97 ? -3.705 5.989 1.246 1.00 83.81 97 MET A C 1
ATOM 777 O O . MET A 1 97 ? -3.951 5.542 0.127 1.00 83.81 97 MET A O 1
ATOM 781 N N . LEU A 1 98 ? -4.382 7.022 1.749 1.00 82.62 98 LEU A N 1
ATOM 782 C CA . LEU A 1 98 ? -5.490 7.666 1.029 1.00 82.62 98 LEU A CA 1
ATOM 783 C C . LEU A 1 98 ? -5.039 8.356 -0.270 1.00 82.62 98 LEU A C 1
ATOM 785 O O . LEU A 1 98 ? -5.754 8.314 -1.268 1.00 82.62 98 LEU A O 1
ATOM 789 N N . HIS A 1 99 ? -3.835 8.933 -0.295 1.00 85.50 99 HIS A N 1
ATOM 790 C CA . HIS A 1 99 ? -3.302 9.636 -1.472 1.00 85.50 99 HIS A CA 1
ATOM 791 C C . HIS A 1 99 ? -2.597 8.730 -2.495 1.00 85.50 99 HIS A C 1
ATOM 793 O O . HIS A 1 99 ? -2.209 9.191 -3.564 1.00 85.50 99 HIS A O 1
ATOM 799 N N . SER A 1 100 ? -2.450 7.440 -2.203 1.00 86.69 100 SER A N 1
ATOM 800 C CA . SER A 1 100 ? -1.674 6.496 -3.022 1.00 86.69 100 SER A CA 1
ATOM 801 C C . SER A 1 100 ? -2.328 6.043 -4.338 1.00 86.69 100 SER A C 1
ATOM 803 O O . SER A 1 100 ? -1.683 5.346 -5.119 1.00 86.69 100 SER A O 1
ATOM 805 N N . LYS A 1 101 ? -3.585 6.424 -4.612 1.00 89.12 101 LYS A N 1
ATOM 806 C CA . LYS A 1 101 ? -4.374 5.900 -5.745 1.00 89.12 101 LYS A CA 1
ATOM 807 C C . LYS A 1 101 ? -3.705 6.076 -7.104 1.00 89.12 101 LYS A C 1
ATOM 809 O O . LYS A 1 101 ? -3.553 5.104 -7.833 1.00 89.12 101 LYS A O 1
ATOM 814 N N . SER A 1 102 ? -3.252 7.286 -7.412 1.00 87.44 102 SER A N 1
ATOM 815 C CA . SER A 1 102 ? -2.605 7.575 -8.697 1.00 87.44 102 SER A CA 1
ATOM 816 C C . SER A 1 102 ? -1.298 6.800 -8.888 1.00 87.44 102 SER A C 1
ATOM 818 O O . SER A 1 102 ? -0.970 6.417 -10.008 1.00 87.44 102 SER A O 1
ATOM 820 N N . SER A 1 103 ? -0.563 6.552 -7.799 1.00 88.12 103 SER A N 1
ATOM 821 C CA . SER A 1 103 ? 0.669 5.762 -7.827 1.00 88.12 103 SER A CA 1
ATOM 822 C C . SER A 1 103 ? 0.391 4.277 -8.050 1.00 88.12 103 SER A C 1
ATOM 824 O O . SER A 1 103 ? 1.132 3.616 -8.763 1.00 88.12 103 SER A O 1
ATOM 826 N N . GLU A 1 104 ? -0.663 3.728 -7.452 1.00 89.81 104 GLU A N 1
ATOM 827 C CA . GLU A 1 104 ? -1.030 2.325 -7.669 1.00 89.81 104 GLU A CA 1
ATOM 828 C C . GLU A 1 104 ? -1.583 2.093 -9.078 1.00 89.81 104 GLU A C 1
ATOM 830 O O . GLU A 1 104 ? -1.256 1.093 -9.711 1.00 89.81 104 GLU A O 1
ATOM 835 N N . GLU A 1 105 ? -2.371 3.034 -9.604 1.00 90.81 105 GLU A N 1
ATOM 836 C CA . GLU A 1 105 ? -2.860 2.989 -10.985 1.00 90.81 105 GLU A CA 1
ATOM 837 C C . GLU A 1 105 ? -1.714 3.080 -12.001 1.00 90.81 105 GLU A C 1
ATOM 839 O O . GLU A 1 105 ? -1.726 2.370 -13.009 1.00 90.81 105 GLU A O 1
ATOM 844 N N . SER A 1 106 ? -0.704 3.922 -11.756 1.00 91.25 106 SER A N 1
ATOM 845 C CA . SER A 1 106 ? 0.469 3.988 -12.632 1.00 91.25 106 SER A CA 1
ATOM 846 C C . SER A 1 106 ? 1.277 2.690 -12.578 1.00 91.25 106 SER A C 1
ATOM 848 O O . SER A 1 106 ? 1.578 2.133 -13.633 1.00 91.25 106 SER A O 1
ATOM 850 N N . LEU A 1 107 ? 1.533 2.147 -11.382 1.00 90.19 107 LEU A N 1
ATOM 851 C CA . LEU A 1 107 ? 2.213 0.860 -11.204 1.00 90.19 107 LEU A CA 1
ATOM 852 C C . LEU A 1 107 ? 1.458 -0.294 -11.879 1.00 90.19 107 LEU A C 1
ATOM 854 O O . LEU A 1 107 ? 2.074 -1.092 -12.579 1.00 90.19 107 LEU A O 1
ATOM 858 N N . ALA A 1 108 ? 0.129 -0.354 -11.754 1.00 88.75 108 ALA A N 1
ATOM 859 C CA . ALA A 1 108 ? -0.693 -1.365 -12.422 1.00 88.75 108 ALA A CA 1
ATOM 860 C C . ALA A 1 108 ? -0.619 -1.255 -13.954 1.00 88.75 108 ALA A C 1
ATOM 862 O O . ALA A 1 108 ? -0.583 -2.269 -14.654 1.00 88.75 108 ALA A O 1
ATOM 863 N N . ASN A 1 109 ? -0.567 -0.030 -14.486 1.00 89.69 109 ASN A N 1
ATOM 864 C CA . ASN A 1 109 ? -0.379 0.192 -15.916 1.00 89.69 109 ASN A CA 1
ATOM 865 C C . ASN A 1 109 ? 1.008 -0.251 -16.387 1.00 89.69 109 ASN A C 1
ATOM 867 O O . ASN A 1 109 ? 1.100 -0.871 -17.442 1.00 89.69 109 ASN A O 1
ATOM 871 N N . PHE A 1 110 ? 2.069 0.017 -15.623 1.00 88.25 110 PHE A N 1
ATOM 872 C CA . PHE A 1 110 ? 3.414 -0.457 -15.956 1.00 88.25 110 PHE A CA 1
ATOM 873 C C . PHE A 1 110 ? 3.510 -1.984 -15.883 1.00 88.25 110 PHE A C 1
ATOM 875 O O . PHE A 1 110 ? 3.979 -2.599 -16.837 1.00 88.25 110 PHE A O 1
ATOM 882 N N . ALA A 1 111 ? 2.945 -2.598 -14.841 1.00 87.06 111 ALA A N 1
ATOM 883 C CA . ALA A 1 111 ? 2.927 -4.046 -14.638 1.00 87.06 111 ALA A CA 1
ATOM 884 C C . ALA A 1 111 ? 2.209 -4.825 -15.759 1.00 87.06 111 ALA A C 1
ATOM 886 O O . ALA A 1 111 ? 2.486 -6.002 -15.987 1.00 87.06 111 ALA A O 1
ATOM 887 N N . ARG A 1 112 ? 1.290 -4.189 -16.503 1.00 86.44 112 ARG A N 1
ATOM 888 C CA . ARG A 1 112 ? 0.653 -4.791 -17.692 1.00 86.44 112 ARG A CA 1
ATOM 889 C C . ARG A 1 112 ? 1.607 -4.981 -18.872 1.00 86.44 112 ARG A C 1
ATOM 891 O O . ARG A 1 112 ? 1.339 -5.832 -19.716 1.00 86.44 112 ARG A O 1
ATOM 898 N N . TRP A 1 113 ? 2.671 -4.187 -18.947 1.00 85.44 113 TRP A N 1
ATOM 899 C CA . TRP A 1 113 ? 3.649 -4.224 -20.038 1.00 85.44 113 TRP A CA 1
ATOM 900 C C . TRP A 1 113 ? 4.893 -5.042 -19.702 1.00 85.44 113 TRP A C 1
ATOM 902 O O . TRP A 1 113 ? 5.795 -5.156 -20.533 1.00 85.44 113 TRP A O 1
ATOM 912 N N . GLU A 1 114 ? 4.960 -5.608 -18.501 1.00 83.19 114 GLU A N 1
ATOM 913 C CA . GLU A 1 114 ? 6.120 -6.370 -18.072 1.00 83.19 114 GLU A CA 1
ATOM 914 C C . GLU A 1 114 ? 6.163 -7.747 -18.758 1.00 83.19 114 GLU A C 1
ATOM 916 O O . GLU A 1 114 ? 5.133 -8.418 -18.894 1.00 83.19 114 GLU A O 1
ATOM 921 N N . PRO A 1 115 ? 7.346 -8.193 -19.219 1.00 80.25 115 PRO A N 1
ATOM 922 C CA . PRO A 1 115 ? 7.549 -9.575 -19.626 1.00 80.25 115 PRO A CA 1
ATOM 923 C C . PRO A 1 115 ? 7.354 -10.519 -18.434 1.00 80.25 115 PRO A C 1
ATOM 925 O O . PRO A 1 115 ? 7.324 -10.103 -17.281 1.00 80.25 115 PRO A O 1
ATOM 928 N N . TRP A 1 116 ? 7.262 -11.819 -18.709 1.00 81.31 116 TRP A N 1
ATOM 929 C CA . TRP A 1 116 ? 7.175 -12.826 -17.654 1.00 81.31 116 TRP A CA 1
ATOM 930 C C . TRP A 1 116 ? 8.371 -12.718 -16.700 1.00 81.31 116 TRP A C 1
ATOM 932 O O . TRP A 1 116 ? 9.516 -12.894 -17.121 1.00 81.31 116 TRP A O 1
ATOM 942 N N . HIS A 1 117 ? 8.104 -12.489 -15.413 1.00 80.06 117 HIS A N 1
ATOM 943 C CA . HIS A 1 117 ? 9.129 -12.518 -14.378 1.00 80.06 117 HIS A CA 1
ATOM 944 C C . HIS A 1 117 ? 8.604 -13.044 -13.028 1.00 80.06 117 HIS A C 1
ATOM 946 O O . HIS A 1 117 ? 7.408 -13.032 -12.736 1.00 80.06 117 HIS A O 1
ATOM 952 N N . GLY A 1 118 ? 9.524 -13.556 -12.205 1.00 76.38 118 GLY A N 1
ATOM 953 C CA . GLY A 1 118 ? 9.246 -13.966 -10.827 1.00 76.38 118 GLY A CA 1
ATOM 954 C C . GLY A 1 118 ? 8.095 -14.970 -10.680 1.00 76.38 118 GLY A C 1
ATOM 955 O O . GLY A 1 118 ? 8.051 -16.008 -11.341 1.00 76.38 118 GLY A O 1
ATOM 956 N N . LYS A 1 119 ? 7.175 -14.663 -9.759 1.00 74.12 119 LYS A N 1
ATOM 957 C CA . LYS A 1 119 ? 5.951 -15.443 -9.494 1.00 74.12 119 LYS A CA 1
ATOM 958 C C . LYS A 1 119 ? 4.746 -14.951 -10.309 1.00 74.12 119 LYS A C 1
ATOM 960 O O . LYS A 1 119 ? 3.655 -15.507 -10.184 1.00 74.12 119 LYS A O 1
ATOM 965 N N . PHE A 1 120 ? 4.934 -13.915 -11.125 1.00 77.31 120 PHE A N 1
ATOM 966 C CA . PHE A 1 120 ? 3.884 -13.287 -11.912 1.00 77.31 120 PHE A CA 1
ATOM 967 C C . PHE A 1 120 ? 3.904 -13.828 -13.348 1.00 77.31 120 PHE A C 1
ATOM 969 O O . PHE A 1 120 ? 4.941 -13.908 -14.002 1.00 77.31 120 PHE A O 1
ATOM 976 N N . GLY A 1 121 ? 2.742 -14.258 -13.842 1.00 73.31 121 GLY A N 1
ATOM 977 C CA . GLY A 1 121 ? 2.592 -14.743 -15.216 1.00 73.31 121 GLY A CA 1
ATOM 978 C C . GLY A 1 121 ? 2.298 -13.622 -16.217 1.00 73.31 121 GLY A C 1
ATOM 979 O O . GLY A 1 121 ? 1.904 -12.519 -15.838 1.00 73.31 121 GLY A O 1
ATOM 980 N N . LEU A 1 122 ? 2.399 -13.940 -17.513 1.00 66.62 122 LEU A N 1
ATOM 981 C CA . LEU A 1 122 ? 1.857 -13.107 -18.593 1.00 66.62 122 LEU A CA 1
ATOM 982 C C . LEU A 1 122 ? 0.334 -13.021 -18.407 1.00 66.62 122 LEU A C 1
ATOM 984 O O . LEU A 1 122 ? -0.345 -14.039 -18.505 1.00 66.62 122 LEU A O 1
ATOM 988 N N . SER A 1 123 ? -0.200 -11.827 -18.141 1.00 69.06 123 SER A N 1
ATOM 989 C CA . SER A 1 123 ? -1.626 -11.576 -17.849 1.00 69.06 123 SER A CA 1
ATOM 990 C C . SER A 1 123 ? -2.082 -11.893 -16.415 1.00 69.06 123 SER A C 1
ATOM 992 O O . SER A 1 123 ? -3.068 -12.600 -16.186 1.00 69.06 123 SER A O 1
ATOM 994 N N . TYR A 1 124 ? -1.406 -11.300 -15.434 1.00 79.06 124 TYR A N 1
ATOM 995 C CA . TYR A 1 124 ? -1.869 -11.270 -14.048 1.00 79.06 124 TYR A CA 1
ATOM 996 C C . TYR A 1 124 ? -3.028 -10.258 -13.847 1.00 79.06 124 TYR A C 1
ATOM 998 O O . TYR A 1 124 ? -3.046 -9.213 -14.504 1.00 79.06 124 TYR A O 1
ATOM 1006 N N . PRO A 1 125 ? -4.023 -10.528 -12.973 1.00 85.19 125 PRO A N 1
ATOM 1007 C CA . PRO A 1 125 ? -5.225 -9.699 -12.846 1.00 85.19 125 PRO A CA 1
ATOM 1008 C C . PRO A 1 125 ? -4.984 -8.427 -12.011 1.00 85.19 125 PRO A C 1
ATOM 1010 O O . PRO A 1 125 ? -5.501 -8.288 -10.902 1.00 85.19 125 PRO A O 1
ATOM 1013 N N . TRP A 1 126 ? -4.228 -7.469 -12.550 1.00 86.12 126 TRP A N 1
ATOM 1014 C CA . TRP A 1 126 ? -3.895 -6.202 -11.880 1.00 86.12 126 TRP A CA 1
ATOM 1015 C C . TRP A 1 126 ? -5.122 -5.379 -11.461 1.00 86.12 126 TRP A C 1
ATOM 1017 O O . TRP A 1 126 ? -5.104 -4.730 -10.418 1.00 86.12 126 TRP A O 1
ATOM 1027 N N . ASP A 1 127 ? -6.232 -5.483 -12.196 1.00 86.12 127 ASP A N 1
ATOM 1028 C CA . ASP A 1 127 ? -7.497 -4.824 -11.845 1.00 86.12 127 ASP A CA 1
ATOM 1029 C C . ASP A 1 127 ? -8.035 -5.270 -10.469 1.00 86.12 127 ASP A C 1
ATOM 1031 O O . ASP A 1 127 ? -8.708 -4.504 -9.780 1.00 86.12 127 ASP A O 1
ATOM 1035 N N . LYS A 1 128 ? -7.704 -6.492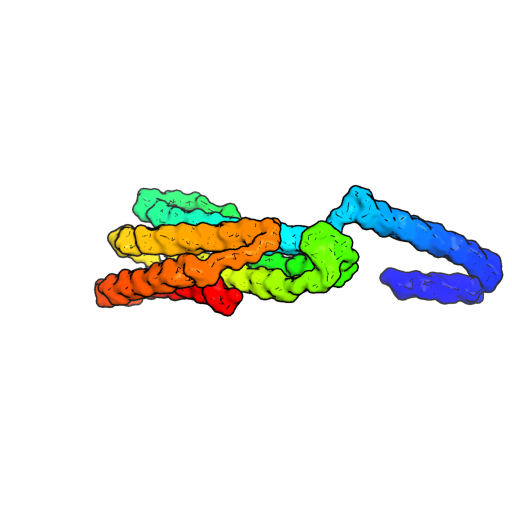 -10.024 1.00 84.25 128 LYS A N 1
ATOM 1036 C CA . LYS A 1 128 ? -8.066 -6.984 -8.686 1.00 84.25 128 LYS A CA 1
ATOM 1037 C C . LYS A 1 128 ? -7.245 -6.326 -7.581 1.00 84.25 128 LYS A C 1
ATOM 1039 O O . LYS A 1 128 ? -7.787 -6.076 -6.512 1.00 84.25 128 LYS A O 1
ATOM 1044 N N . TYR A 1 129 ? -5.983 -5.987 -7.839 1.00 85.31 129 TYR A N 1
ATOM 1045 C CA . TYR A 1 129 ? -5.155 -5.248 -6.879 1.00 85.31 129 TYR A CA 1
ATOM 1046 C C . TYR A 1 129 ? -5.687 -3.834 -6.668 1.00 85.31 129 TYR A C 1
ATOM 1048 O O . TYR A 1 129 ? -5.732 -3.363 -5.536 1.00 85.31 129 TYR A O 1
ATOM 1056 N N . LEU A 1 130 ? -6.167 -3.192 -7.738 1.00 87.50 130 LEU A N 1
ATOM 1057 C CA . LEU A 1 130 ? -6.805 -1.879 -7.647 1.00 87.50 130 LEU A CA 1
ATOM 1058 C C . LEU A 1 130 ? -8.117 -1.931 -6.851 1.00 87.50 130 LEU A C 1
ATOM 1060 O O . LEU A 1 130 ? -8.340 -1.062 -6.012 1.00 87.50 130 LEU A O 1
ATOM 1064 N N . GLN A 1 131 ? -8.938 -2.971 -7.051 1.00 86.44 131 GLN A N 1
ATOM 1065 C CA . GLN A 1 131 ? -10.153 -3.205 -6.250 1.00 86.44 131 GLN A CA 1
ATOM 1066 C C . GLN A 1 131 ? -9.818 -3.347 -4.760 1.00 86.44 131 GLN A C 1
ATOM 1068 O O . GLN A 1 131 ? -10.389 -2.642 -3.932 1.00 86.44 131 GLN A O 1
ATOM 1073 N N . ILE A 1 132 ? -8.821 -4.174 -4.428 1.00 85.06 132 ILE A N 1
ATOM 1074 C CA . ILE A 1 132 ? -8.342 -4.342 -3.049 1.00 85.06 132 ILE A CA 1
ATOM 1075 C C . ILE A 1 132 ? -7.849 -3.004 -2.476 1.00 85.06 132 ILE A C 1
ATOM 1077 O O . ILE A 1 132 ? -8.188 -2.648 -1.348 1.00 85.06 132 ILE A O 1
ATOM 1081 N N . GLY A 1 133 ? -7.079 -2.236 -3.251 1.00 86.31 133 GLY A N 1
ATOM 1082 C CA . GLY A 1 133 ? -6.614 -0.906 -2.860 1.00 86.31 133 GLY A CA 1
ATOM 1083 C C . GLY A 1 133 ? -7.763 0.068 -2.579 1.00 86.31 133 GLY A C 1
ATOM 1084 O O . GLY A 1 133 ? -7.706 0.823 -1.607 1.00 86.31 133 GLY A O 1
ATOM 1085 N N . ASP A 1 134 ? -8.829 0.038 -3.380 1.00 86.62 134 ASP A N 1
ATOM 1086 C CA . ASP A 1 134 ? -10.022 0.862 -3.167 1.00 86.62 134 ASP A CA 1
ATOM 1087 C C . ASP A 1 134 ? -10.776 0.464 -1.887 1.00 86.62 134 ASP A C 1
ATOM 1089 O O . ASP A 1 134 ? -11.115 1.341 -1.087 1.00 86.62 134 ASP A O 1
ATOM 1093 N N . VAL A 1 135 ? -10.941 -0.836 -1.616 1.00 83.44 135 VAL A N 1
ATOM 1094 C CA . VAL A 1 135 ? -11.537 -1.322 -0.357 1.00 83.44 135 VAL A CA 1
ATOM 1095 C C . VAL A 1 135 ? -10.688 -0.931 0.855 1.00 83.44 135 VAL A C 1
ATOM 1097 O O . VAL A 1 135 ? -11.223 -0.464 1.863 1.00 83.44 135 VAL A O 1
ATOM 1100 N N . LEU A 1 136 ? -9.358 -1.034 0.761 1.00 84.88 136 LEU A N 1
ATOM 1101 C CA . LEU A 1 136 ? -8.442 -0.597 1.822 1.00 84.88 136 LEU A CA 1
ATOM 1102 C C . LEU A 1 136 ? -8.538 0.910 2.090 1.00 84.88 136 LEU A C 1
ATOM 1104 O O . LEU A 1 136 ? -8.455 1.328 3.245 1.00 84.88 136 LEU A O 1
ATOM 1108 N N . ARG A 1 137 ? -8.741 1.739 1.059 1.00 87.31 137 ARG A N 1
ATOM 1109 C CA . ARG A 1 137 ? -8.962 3.187 1.227 1.00 87.31 137 ARG A CA 1
ATOM 1110 C C . ARG A 1 137 ? -10.307 3.492 1.862 1.00 87.31 137 ARG A C 1
ATOM 1112 O O . ARG A 1 137 ? -10.385 4.381 2.712 1.00 87.31 137 ARG A O 1
ATOM 1119 N N . GLU A 1 138 ? -11.360 2.779 1.472 1.00 83.44 138 GLU A N 1
ATOM 1120 C CA . GLU A 1 138 ? -12.667 2.926 2.110 1.00 83.44 138 GLU A CA 1
ATOM 1121 C C . GLU A 1 138 ? -12.590 2.543 3.593 1.00 83.44 138 GLU A C 1
ATOM 1123 O O . GLU A 1 138 ? -13.122 3.253 4.452 1.00 83.44 138 GLU A O 1
ATOM 1128 N N . LEU A 1 139 ? -11.858 1.474 3.909 1.00 82.00 139 LEU A N 1
ATOM 1129 C CA . LEU A 1 139 ? -11.593 1.058 5.278 1.00 82.00 139 LEU A CA 1
ATOM 1130 C C . LEU A 1 139 ? -10.778 2.112 6.044 1.00 82.00 139 LEU A C 1
ATOM 1132 O O . LEU A 1 139 ? -11.188 2.526 7.126 1.00 82.00 139 LEU A O 1
ATOM 1136 N N . ALA A 1 140 ? -9.693 2.626 5.464 1.00 85.19 140 ALA A N 1
ATOM 1137 C CA . ALA A 1 140 ? -8.900 3.714 6.038 1.00 85.19 140 ALA A CA 1
ATOM 1138 C C . ALA A 1 140 ? -9.754 4.960 6.332 1.00 85.19 140 ALA A C 1
ATOM 1140 O O . ALA A 1 140 ? -9.697 5.509 7.431 1.00 85.19 140 ALA A O 1
ATOM 1141 N N . THR A 1 141 ? -10.614 5.355 5.389 1.00 83.44 141 THR A N 1
ATOM 1142 C CA . THR A 1 141 ? -11.543 6.488 5.544 1.00 83.44 141 THR A CA 1
ATOM 1143 C C . THR A 1 141 ? -12.525 6.232 6.683 1.00 83.44 141 THR A C 1
ATOM 1145 O O . THR A 1 141 ? -12.729 7.090 7.534 1.00 83.44 141 THR A O 1
ATOM 1148 N N . THR A 1 142 ? -13.080 5.021 6.747 1.00 80.00 142 THR A N 1
ATOM 1149 C CA . THR A 1 142 ? -14.003 4.582 7.803 1.00 80.00 142 THR A CA 1
ATOM 1150 C C . THR A 1 142 ? -13.343 4.662 9.185 1.00 80.00 142 THR A C 1
ATOM 1152 O O . THR A 1 142 ? -13.970 5.134 10.133 1.00 80.00 142 THR A O 1
ATOM 1155 N N . ILE A 1 143 ? -12.072 4.266 9.318 1.00 78.00 143 ILE A N 1
ATOM 1156 C CA . ILE A 1 143 ? -11.348 4.343 10.598 1.00 78.00 143 ILE A CA 1
ATOM 1157 C C . ILE A 1 143 ? -10.973 5.794 10.942 1.00 78.00 143 ILE A C 1
ATOM 1159 O O . ILE A 1 143 ? -11.054 6.187 12.104 1.00 78.00 143 ILE A O 1
ATOM 1163 N N . VAL A 1 144 ? -10.626 6.629 9.959 1.00 81.12 144 VAL A N 1
ATOM 1164 C CA . VAL A 1 144 ? -10.401 8.068 10.194 1.00 81.12 144 VAL A CA 1
ATOM 1165 C C . VAL A 1 144 ? -11.685 8.749 10.671 1.00 81.12 144 VAL A C 1
ATOM 1167 O O . VAL A 1 144 ? -11.659 9.457 11.675 1.00 81.12 144 VAL A O 1
ATOM 1170 N N . SER A 1 145 ? -12.825 8.474 10.032 1.00 79.38 145 SER A N 1
ATOM 1171 C CA . SER A 1 145 ? -14.128 8.977 10.483 1.00 79.38 145 SER A CA 1
ATOM 1172 C C . SER A 1 145 ? -14.496 8.458 11.873 1.00 79.38 145 SER A C 1
ATOM 1174 O O . SER A 1 145 ? -15.086 9.194 12.662 1.00 79.38 145 SER A O 1
ATOM 1176 N N . LEU A 1 146 ? -14.120 7.218 12.207 1.00 74.19 146 LEU A N 1
ATOM 1177 C CA . LEU A 1 146 ? -14.277 6.678 13.557 1.00 74.19 146 LEU A CA 1
ATOM 1178 C C . LEU A 1 146 ? -13.466 7.489 14.576 1.00 74.19 146 LEU A C 1
ATOM 1180 O O . LEU A 1 146 ? -14.002 7.883 15.615 1.00 74.19 146 LEU A O 1
ATOM 1184 N N . LYS A 1 147 ? -12.203 7.786 14.246 1.00 76.00 147 LYS A N 1
ATOM 1185 C CA . LYS A 1 147 ? -11.318 8.628 15.056 1.00 76.00 147 LYS A CA 1
ATOM 1186 C C . LYS A 1 147 ? -11.910 10.009 15.295 1.00 76.00 147 LYS A C 1
ATOM 1188 O O . LYS A 1 147 ? -12.009 10.422 16.449 1.00 76.00 147 LYS A O 1
ATOM 1193 N N . GLU A 1 148 ? -12.340 10.685 14.238 1.00 73.56 148 GLU A N 1
ATOM 1194 C CA . GLU A 1 148 ? -12.928 12.023 14.323 1.00 73.56 148 GLU A CA 1
ATOM 1195 C C . GLU A 1 148 ? -14.242 12.023 15.115 1.00 73.56 148 GLU A C 1
ATOM 1197 O O . GLU A 1 148 ? -14.409 12.846 16.012 1.00 73.56 148 GLU A O 1
ATOM 1202 N N . CYS A 1 149 ? -15.136 11.056 14.875 1.00 66.38 149 CYS A N 1
ATOM 1203 C CA . CYS A 1 149 ? -16.413 10.943 15.588 1.00 66.38 149 CYS A CA 1
ATOM 1204 C C . CYS A 1 149 ? -16.221 10.773 17.105 1.00 66.38 149 CYS A C 1
ATOM 1206 O O . CYS A 1 149 ? -16.915 11.408 17.902 1.00 66.38 149 CYS A O 1
ATOM 1208 N N . LEU A 1 150 ? -15.246 9.960 17.518 1.00 64.06 150 LEU A N 1
ATOM 1209 C CA . LEU A 1 150 ? -14.941 9.753 18.935 1.00 64.06 150 LEU A CA 1
ATOM 1210 C C . LEU A 1 150 ? -14.159 10.909 19.571 1.00 64.06 150 LEU A C 1
ATOM 1212 O O . LEU A 1 150 ? -14.230 11.083 20.790 1.00 64.06 150 LEU A O 1
ATOM 1216 N N . GLN A 1 151 ? -13.424 11.691 18.777 1.00 64.81 151 GLN A N 1
ATOM 1217 C CA . GLN A 1 151 ? -12.735 12.891 19.249 1.00 64.81 151 GLN A CA 1
ATOM 1218 C C . GLN A 1 151 ? -13.671 14.106 19.362 1.00 64.81 151 GLN A C 1
ATOM 1220 O O . GLN A 1 151 ? -13.431 14.952 20.223 1.00 64.81 151 GLN A O 1
ATOM 1225 N N . SER A 1 152 ? -14.726 14.220 18.541 1.00 58.31 152 SER A N 1
ATOM 1226 C CA . SER A 1 152 ? -15.356 15.529 18.310 1.00 58.31 152 SER A CA 1
ATOM 1227 C C . SER A 1 152 ? -16.596 15.913 19.127 1.00 58.31 152 SER A C 1
ATOM 1229 O O . SER A 1 152 ? -16.980 17.076 18.991 1.00 58.31 152 SER A O 1
ATOM 1231 N N . HIS A 1 153 ? -17.278 15.078 19.937 1.00 46.31 153 HIS A N 1
ATOM 1232 C CA . HIS A 1 153 ? -18.540 15.612 20.512 1.00 46.31 153 HIS A CA 1
ATOM 1233 C C . HIS A 1 153 ? -19.181 15.083 21.808 1.00 46.31 153 HIS A C 1
ATOM 1235 O O . HIS A 1 153 ? -20.125 15.712 22.271 1.00 46.31 153 HIS A O 1
ATOM 1241 N N . ARG A 1 154 ? -18.740 14.008 22.461 1.00 53.34 154 ARG A N 1
ATOM 1242 C CA . ARG A 1 154 ? -19.194 13.653 23.830 1.00 53.34 154 ARG A CA 1
ATOM 1243 C C . ARG A 1 154 ? -18.407 12.425 24.242 1.00 53.34 154 ARG A C 1
ATOM 1245 O O . ARG A 1 154 ? -18.660 11.347 23.713 1.00 53.34 154 ARG A O 1
ATOM 1252 N N . GLN A 1 155 ? -17.410 12.580 25.114 1.00 54.25 155 GLN A N 1
ATOM 1253 C CA . GLN A 1 155 ? -16.769 11.403 25.698 1.00 54.25 155 GLN A CA 1
ATOM 1254 C C . GLN A 1 155 ? -17.852 10.632 26.465 1.00 54.25 155 GLN A C 1
ATOM 1256 O O . GLN A 1 155 ? -18.453 11.224 27.361 1.00 54.25 155 GLN A O 1
ATOM 1261 N N . PRO A 1 156 ? -18.131 9.363 26.120 1.00 53.81 156 PRO A N 1
ATOM 1262 C CA . PRO A 1 156 ? -19.027 8.553 26.929 1.00 53.81 156 PRO A CA 1
ATOM 1263 C C . PRO A 1 156 ? -18.463 8.435 28.346 1.00 53.81 156 PRO A C 1
ATOM 1265 O O . PRO A 1 156 ? -17.237 8.423 28.525 1.00 53.81 156 PRO A O 1
ATOM 1268 N N . SER A 1 157 ? -19.348 8.354 29.342 1.00 57.22 157 SER A N 1
ATOM 1269 C CA . SER A 1 157 ? -18.946 8.159 30.739 1.00 57.22 157 SER A CA 1
ATOM 1270 C C . SER A 1 157 ? -17.955 6.989 30.878 1.00 57.22 157 SER A C 1
ATOM 1272 O O . SER A 1 157 ? -18.010 6.004 30.132 1.00 57.22 157 SER A O 1
ATOM 1274 N N . SER A 1 158 ? -17.022 7.080 31.833 1.00 63.91 158 SER A N 1
ATOM 1275 C CA . SER A 1 158 ? -15.987 6.053 32.056 1.00 63.91 158 SER A CA 1
ATOM 1276 C C . SER A 1 158 ? -16.577 4.646 32.240 1.00 63.91 158 SER A C 1
ATOM 1278 O O . SER A 1 158 ? -16.000 3.671 31.756 1.00 63.91 158 SER A O 1
ATOM 1280 N N . ALA A 1 159 ? -17.765 4.552 32.846 1.00 62.84 159 ALA A N 1
ATOM 1281 C CA . ALA A 1 159 ? -18.517 3.314 33.026 1.00 62.84 159 ALA A CA 1
ATOM 1282 C C . ALA A 1 159 ? -19.008 2.709 31.696 1.00 62.84 159 ALA A C 1
ATOM 1284 O O . ALA A 1 159 ? -18.863 1.505 31.470 1.00 62.84 159 ALA A O 1
ATOM 1285 N N . LEU A 1 160 ? -19.540 3.529 30.780 1.00 64.56 160 LEU A N 1
ATOM 1286 C CA . LEU A 1 160 ? -20.004 3.058 29.472 1.00 64.56 160 LEU A CA 1
ATOM 1287 C C . LEU A 1 160 ? -18.823 2.622 28.590 1.00 64.56 160 LEU A C 1
ATOM 1289 O O . LEU A 1 160 ? -18.903 1.579 27.937 1.00 64.56 160 LEU A O 1
ATOM 1293 N N . ARG A 1 161 ? -17.694 3.347 28.652 1.00 66.31 161 ARG A N 1
ATOM 1294 C CA . ARG A 1 161 ? -16.437 2.960 27.984 1.00 66.31 161 ARG A CA 1
ATOM 1295 C C . ARG A 1 161 ? -15.903 1.621 28.473 1.00 66.31 161 ARG A C 1
ATOM 1297 O O . ARG A 1 161 ? -15.589 0.775 27.645 1.00 66.31 161 ARG A O 1
ATOM 1304 N N . GLN A 1 162 ? -15.841 1.404 29.786 1.00 68.75 162 GLN A N 1
ATOM 1305 C CA . GLN A 1 162 ? -15.409 0.120 30.349 1.00 68.75 162 GLN A CA 1
ATOM 1306 C C . GLN A 1 162 ? -16.334 -1.027 29.937 1.00 68.75 162 GLN A C 1
ATOM 1308 O O . GLN A 1 162 ? -15.856 -2.118 29.646 1.00 68.75 162 GLN A O 1
ATOM 1313 N N . SER A 1 163 ? -17.642 -0.776 29.839 1.00 68.50 163 SER A N 1
ATOM 1314 C CA . SER A 1 163 ? -18.612 -1.820 29.491 1.00 68.50 163 SER A CA 1
ATOM 1315 C C . SER A 1 163 ? -18.523 -2.317 28.043 1.00 68.50 163 SER A C 1
ATOM 1317 O O . SER A 1 163 ? -18.973 -3.425 27.757 1.00 68.50 163 SER A O 1
ATOM 1319 N N . ILE A 1 164 ? -17.970 -1.503 27.138 1.00 68.88 164 ILE A N 1
ATOM 1320 C CA . ILE A 1 164 ? -17.835 -1.809 25.705 1.00 68.88 164 ILE A CA 1
ATOM 1321 C C . ILE A 1 164 ? -16.357 -2.039 25.328 1.00 68.88 164 ILE A C 1
ATOM 1323 O O . ILE A 1 164 ? -16.060 -2.470 24.216 1.00 68.88 164 ILE A O 1
ATOM 1327 N N . ARG A 1 165 ? -15.432 -1.832 26.276 1.00 76.06 165 ARG A N 1
ATOM 1328 C CA . ARG A 1 165 ? -13.992 -2.045 26.110 1.00 76.06 165 ARG A CA 1
ATOM 1329 C C . ARG A 1 165 ? -13.663 -3.446 25.631 1.00 76.06 165 ARG A C 1
ATOM 1331 O O . ARG A 1 165 ? -13.124 -3.592 24.543 1.00 76.06 165 ARG A O 1
ATOM 1338 N N . GLU A 1 166 ? -14.036 -4.451 26.413 1.00 77.06 166 GLU A N 1
ATOM 1339 C CA . GLU A 1 166 ? -13.732 -5.847 26.102 1.00 77.06 166 GLU A CA 1
ATOM 1340 C C . GLU A 1 166 ? -14.341 -6.276 24.745 1.00 77.06 166 GLU A C 1
ATOM 1342 O O . GLU A 1 166 ? -13.590 -6.754 23.894 1.00 77.06 166 GLU A O 1
ATOM 1347 N N . PRO A 1 167 ? -15.632 -6.011 24.439 1.00 72.19 167 PRO A N 1
ATOM 1348 C CA . PRO A 1 167 ? -16.184 -6.279 23.108 1.00 72.19 167 PRO A CA 1
ATOM 1349 C C . PRO A 1 167 ? -15.439 -5.581 21.957 1.00 72.19 167 PRO A C 1
ATOM 1351 O O . PRO A 1 167 ? -15.198 -6.196 20.917 1.00 72.19 167 PRO A O 1
ATOM 1354 N N . CYS A 1 168 ? -15.065 -4.308 22.116 1.00 72.31 168 CYS A N 1
ATOM 1355 C CA . CYS A 1 168 ? -14.362 -3.550 21.079 1.00 72.31 168 CYS A CA 1
ATOM 1356 C C . CYS A 1 168 ? -12.906 -3.985 20.898 1.00 72.31 168 CYS A C 1
ATOM 1358 O O . CYS A 1 168 ? -12.449 -4.056 19.761 1.00 72.31 168 CYS A O 1
ATOM 1360 N N . GLU A 1 169 ? -12.185 -4.292 21.977 1.00 79.62 169 GLU A N 1
ATOM 1361 C CA . GLU A 1 169 ? -10.819 -4.826 21.919 1.00 79.62 169 GLU A CA 1
ATOM 1362 C C . GLU A 1 169 ? -10.802 -6.194 21.229 1.00 79.62 169 GLU A C 1
ATOM 1364 O O . GLU A 1 169 ? -9.963 -6.432 20.360 1.00 79.62 169 GLU A O 1
ATOM 1369 N N . VAL A 1 170 ? -11.771 -7.066 21.531 1.00 80.12 170 VAL A N 1
ATOM 1370 C CA . VAL A 1 170 ? -11.905 -8.377 20.878 1.00 80.12 170 VAL A CA 1
ATOM 1371 C C . VAL A 1 170 ? -12.191 -8.226 19.382 1.00 80.12 170 VAL A C 1
ATOM 1373 O O . VAL A 1 170 ? -11.530 -8.866 18.561 1.00 80.12 170 VAL A O 1
ATOM 1376 N N . VAL A 1 171 ? -13.143 -7.367 19.002 1.00 77.31 171 VAL A N 1
ATOM 1377 C CA . VAL A 1 171 ? -13.481 -7.130 17.587 1.00 77.31 171 VAL A CA 1
ATOM 1378 C C . VAL A 1 171 ? -12.324 -6.463 16.844 1.00 77.31 171 VAL A C 1
ATOM 1380 O O . VAL A 1 171 ? -11.993 -6.879 15.734 1.00 77.31 171 VAL A O 1
ATOM 1383 N N . GLY A 1 172 ? -11.682 -5.467 17.454 1.00 80.12 172 GLY A N 1
ATOM 1384 C CA . GLY A 1 172 ? -10.526 -4.771 16.897 1.00 80.12 172 GLY A CA 1
ATOM 1385 C C . GLY A 1 172 ? -9.334 -5.690 16.673 1.00 80.12 172 GLY A C 1
ATOM 1386 O O . GLY A 1 172 ? -8.794 -5.721 15.571 1.00 80.12 172 GLY A O 1
ATOM 1387 N N . SER A 1 173 ? -8.990 -6.501 17.675 1.00 81.88 173 SER A N 1
ATOM 1388 C CA . SER A 1 173 ? -7.911 -7.492 17.585 1.00 81.88 173 SER A CA 1
ATOM 1389 C C . SER A 1 173 ? -8.220 -8.559 16.538 1.00 81.88 173 SER A C 1
ATOM 1391 O O . SER A 1 173 ? -7.351 -8.942 15.761 1.00 81.88 173 SER A O 1
ATOM 1393 N N . SER A 1 174 ? -9.474 -9.020 16.456 1.00 79.31 174 SER A N 1
ATOM 1394 C CA . SER A 1 174 ? -9.885 -9.977 15.423 1.00 79.31 174 SER A CA 1
ATOM 1395 C C . SER A 1 174 ? -9.797 -9.380 14.016 1.00 79.31 174 SER A C 1
ATOM 1397 O O . SER A 1 174 ? -9.414 -10.082 13.078 1.00 79.31 174 SER A O 1
ATOM 1399 N N . LEU A 1 175 ? -10.158 -8.104 13.849 1.00 80.62 175 LEU A N 1
ATOM 1400 C CA . LEU A 1 175 ? -10.062 -7.400 12.572 1.00 80.62 175 LEU A CA 1
ATOM 1401 C C . LEU A 1 17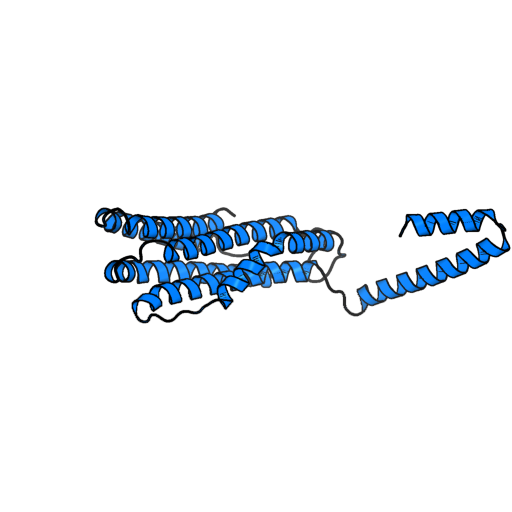5 ? -8.600 -7.167 12.179 1.00 80.62 175 LEU A C 1
ATOM 1403 O O . LEU A 1 175 ? -8.229 -7.452 11.045 1.00 80.62 175 LEU A O 1
ATOM 1407 N N . ALA A 1 176 ? -7.766 -6.719 13.117 1.00 85.62 176 ALA A N 1
ATOM 1408 C CA . ALA A 1 176 ? -6.336 -6.541 12.905 1.00 85.62 176 ALA A CA 1
ATOM 1409 C C . ALA A 1 176 ? -5.657 -7.867 12.542 1.00 85.62 176 ALA A C 1
ATOM 1411 O O . ALA A 1 176 ? -4.958 -7.937 11.538 1.00 85.62 176 ALA A O 1
ATOM 1412 N N . TRP A 1 177 ? -5.941 -8.948 13.274 1.00 85.44 177 TRP A N 1
ATOM 1413 C CA . TRP A 1 177 ? -5.447 -10.285 12.941 1.00 85.44 177 TRP A CA 1
ATOM 1414 C C . TRP A 1 177 ? -5.869 -10.728 11.535 1.00 85.44 177 TRP A C 1
ATOM 1416 O O . TRP A 1 177 ? -5.044 -11.220 10.774 1.00 85.44 177 TRP A O 1
ATOM 1426 N N . THR A 1 178 ? -7.129 -10.489 11.160 1.00 82.88 178 THR A N 1
ATOM 1427 C CA . THR A 1 178 ? -7.642 -10.806 9.817 1.00 82.88 178 THR A CA 1
ATOM 1428 C C . THR A 1 178 ? -6.920 -10.027 8.724 1.00 82.88 178 THR A C 1
ATOM 1430 O O . THR A 1 178 ? -6.570 -10.593 7.691 1.00 82.88 178 THR A O 1
ATOM 1433 N N . LEU A 1 179 ? -6.681 -8.734 8.949 1.00 85.12 179 LEU A N 1
ATOM 1434 C CA . LEU A 1 179 ? -5.919 -7.900 8.027 1.00 85.12 179 LEU A CA 1
ATOM 1435 C C . LEU A 1 179 ? -4.498 -8.437 7.853 1.00 85.12 179 LEU A C 1
ATOM 1437 O O . LEU A 1 179 ? -4.054 -8.576 6.717 1.00 85.12 179 LEU A O 1
ATOM 1441 N N . ARG A 1 180 ? -3.817 -8.799 8.947 1.00 88.06 180 ARG A N 1
ATOM 1442 C CA . ARG A 1 180 ? -2.467 -9.379 8.890 1.00 88.06 180 ARG A CA 1
ATOM 1443 C C . ARG A 1 180 ? -2.431 -10.708 8.154 1.00 88.06 180 ARG A C 1
ATOM 1445 O O . ARG A 1 180 ? -1.600 -10.869 7.273 1.00 88.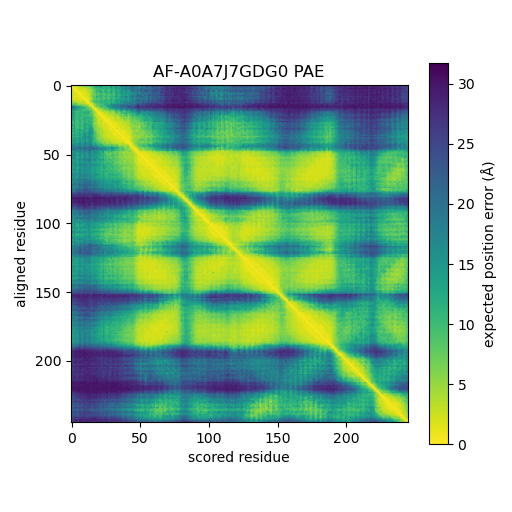06 180 ARG A O 1
ATOM 1452 N N . ASP A 1 181 ? -3.350 -11.621 8.462 1.00 84.38 181 ASP A N 1
ATOM 1453 C CA . ASP A 1 181 ? -3.438 -12.937 7.813 1.00 84.38 181 ASP A CA 1
ATOM 1454 C C . ASP A 1 181 ? -3.626 -12.797 6.293 1.00 84.38 181 ASP A C 1
ATOM 1456 O O . ASP A 1 181 ? -2.935 -13.435 5.496 1.00 84.38 181 ASP A O 1
ATOM 1460 N N . ILE A 1 182 ? -4.499 -11.877 5.873 1.00 83.75 182 ILE A N 1
ATOM 1461 C CA . ILE A 1 182 ? -4.732 -11.596 4.453 1.00 83.75 182 ILE A CA 1
ATOM 1462 C C . ILE A 1 182 ? -3.520 -10.912 3.816 1.00 83.75 182 ILE A C 1
ATOM 1464 O O . ILE A 1 182 ? -3.128 -11.290 2.714 1.00 83.75 182 ILE A O 1
ATOM 1468 N N . GLY A 1 183 ? -2.905 -9.941 4.496 1.00 86.00 183 GLY A N 1
ATOM 1469 C CA . GLY A 1 183 ? -1.690 -9.271 4.034 1.00 86.00 183 GLY A CA 1
ATOM 1470 C C . GLY A 1 183 ? -0.512 -10.234 3.875 1.00 86.00 183 GLY A C 1
ATOM 1471 O O . GLY A 1 183 ? 0.196 -10.172 2.873 1.00 86.00 183 GLY A O 1
ATOM 1472 N N . GLU A 1 184 ? -0.340 -11.168 4.811 1.00 88.06 184 GLU A N 1
ATOM 1473 C CA . GLU A 1 184 ? 0.701 -12.196 4.788 1.00 88.06 184 GLU A CA 1
ATOM 1474 C C . GLU A 1 184 ? 0.456 -13.222 3.676 1.00 88.06 184 GLU A C 1
ATOM 1476 O O . GLU A 1 184 ? 1.370 -13.542 2.910 1.00 88.06 184 GLU A O 1
ATOM 1481 N N . SER A 1 185 ? -0.784 -13.700 3.534 1.00 84.06 185 SER A N 1
ATOM 1482 C CA . SER A 1 185 ? -1.165 -14.591 2.436 1.00 84.06 185 SER A CA 1
ATOM 1483 C C . SER A 1 185 ? -0.989 -13.908 1.081 1.00 84.06 185 SER A C 1
ATOM 1485 O O . SER A 1 185 ? -0.514 -14.545 0.139 1.00 84.06 185 SER A O 1
ATOM 1487 N N . LEU A 1 186 ? -1.332 -12.618 0.978 1.00 85.00 186 LEU A N 1
ATOM 1488 C CA . LEU A 1 186 ? -1.100 -11.828 -0.225 1.00 85.00 186 LEU A CA 1
ATOM 1489 C C . LEU A 1 186 ? 0.399 -11.743 -0.509 1.00 85.00 186 LEU A C 1
ATOM 1491 O O . LEU A 1 186 ? 0.796 -12.130 -1.599 1.00 85.00 186 LEU A O 1
ATOM 1495 N N . MET A 1 187 ? 1.223 -11.373 0.477 1.00 86.19 187 MET A N 1
ATOM 1496 C CA . MET A 1 187 ? 2.690 -11.320 0.366 1.00 86.19 187 MET A CA 1
ATOM 1497 C C . MET A 1 187 ? 3.312 -12.627 -0.140 1.00 86.19 187 MET A C 1
ATOM 1499 O O . MET A 1 187 ? 4.269 -12.637 -0.915 1.00 86.19 187 MET A O 1
ATOM 1503 N N . LYS A 1 188 ? 2.774 -13.764 0.309 1.00 85.00 188 LYS A N 1
ATOM 1504 C CA . LYS A 1 188 ? 3.242 -15.093 -0.102 1.00 85.00 188 LYS A CA 1
ATOM 1505 C C . LYS A 1 188 ? 2.699 -15.525 -1.470 1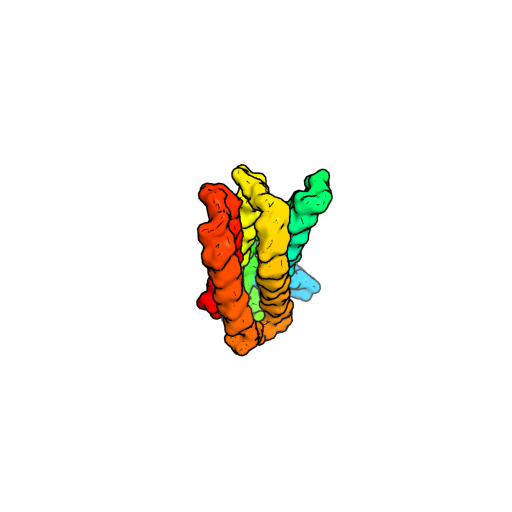.00 85.00 188 LYS A C 1
ATOM 1507 O O . LYS A 1 188 ? 3.192 -16.512 -2.019 1.00 85.00 188 LYS A O 1
ATOM 1512 N N . MET A 1 189 ? 1.749 -14.777 -2.043 1.00 77.69 189 MET A N 1
ATOM 1513 C CA . MET A 1 189 ? 0.892 -15.164 -3.174 1.00 77.69 189 MET A CA 1
ATOM 1514 C C . MET A 1 189 ? 0.170 -16.492 -2.949 1.00 77.69 189 MET A C 1
ATOM 1516 O O . MET A 1 189 ? -0.079 -17.265 -3.877 1.00 77.69 189 MET A O 1
ATOM 1520 N N . GLU A 1 190 ? -0.165 -16.771 -1.697 1.00 75.50 190 GLU A N 1
ATOM 1521 C CA . GLU A 1 190 ? -0.914 -17.955 -1.329 1.00 75.50 190 GLU A CA 1
ATOM 1522 C C . GLU A 1 190 ? -2.409 -17.676 -1.413 1.00 75.50 190 GLU A C 1
ATOM 1524 O O . GLU A 1 190 ? -2.894 -16.553 -1.241 1.00 75.50 190 GLU A O 1
ATOM 1529 N N . ARG A 1 191 ? -3.173 -18.731 -1.702 1.00 61.28 191 ARG A N 1
ATOM 1530 C CA . ARG A 1 191 ? -4.624 -18.633 -1.724 1.00 61.28 191 ARG A CA 1
ATOM 1531 C C . ARG A 1 191 ? -5.110 -18.465 -0.289 1.00 61.28 191 ARG A C 1
ATOM 1533 O O . ARG A 1 191 ? -5.164 -19.438 0.461 1.00 61.28 191 ARG A O 1
ATOM 1540 N N . CYS A 1 192 ? -5.507 -17.240 0.037 1.00 57.06 192 CYS A N 1
ATOM 1541 C CA . CYS A 1 192 ? -6.243 -16.888 1.241 1.00 57.06 192 CYS A CA 1
ATOM 1542 C C . CYS A 1 192 ? -7.298 -17.976 1.551 1.00 57.06 192 CYS A C 1
ATOM 1544 O O . CYS A 1 192 ? -8.137 -18.296 0.700 1.00 57.06 192 CYS A O 1
ATOM 1546 N N . ARG A 1 193 ? -7.299 -18.527 2.778 1.00 56.44 193 ARG A N 1
ATOM 1547 C CA . ARG A 1 193 ? -8.353 -19.425 3.313 1.00 56.44 193 ARG A CA 1
ATOM 1548 C C . ARG A 1 193 ? -9.396 -18.717 4.225 1.00 56.44 193 ARG A C 1
ATOM 1550 O O . ARG A 1 193 ? -9.859 -19.334 5.183 1.00 56.44 193 ARG A O 1
ATOM 1557 N N . PRO A 1 194 ? -9.858 -17.472 3.980 1.00 52.34 194 PRO A N 1
ATOM 1558 C CA . PRO A 1 194 ? -10.701 -16.752 4.936 1.00 52.34 194 PRO A CA 1
ATOM 1559 C C . PRO A 1 194 ? -12.124 -17.327 5.030 1.00 52.34 194 PRO A C 1
ATOM 1561 O O . PRO A 1 194 ? -12.761 -17.261 6.081 1.00 52.34 194 PRO A O 1
ATOM 1564 N N . LYS A 1 195 ? -12.641 -17.950 3.962 1.00 44.62 195 LYS A N 1
ATOM 1565 C CA . LYS A 1 195 ? -14.071 -18.296 3.857 1.00 44.62 195 LYS A CA 1
ATOM 1566 C C . LYS A 1 195 ? -14.560 -19.416 4.788 1.00 44.62 195 LYS A C 1
ATOM 1568 O O . LYS A 1 195 ? -15.737 -19.413 5.127 1.00 44.62 195 LYS A O 1
ATOM 1573 N N . ALA A 1 196 ? -13.708 -20.348 5.225 1.00 44.31 196 ALA A N 1
ATOM 1574 C CA . ALA A 1 196 ? -14.174 -21.541 5.950 1.00 44.31 196 ALA A CA 1
ATOM 1575 C C . ALA A 1 196 ? -14.165 -21.410 7.486 1.00 44.31 196 ALA A C 1
ATOM 1577 O O . ALA A 1 196 ? -14.939 -22.093 8.148 1.00 44.31 196 ALA A O 1
ATOM 1578 N N . PHE A 1 197 ? -13.325 -20.537 8.058 1.00 43.88 197 PHE A N 1
ATOM 1579 C CA . PHE A 1 197 ? -13.149 -20.440 9.519 1.00 43.88 197 PHE A CA 1
ATOM 1580 C C . PHE A 1 197 ? -13.507 -19.064 10.104 1.00 43.88 197 PHE A C 1
ATOM 1582 O O . PHE A 1 197 ? -13.919 -18.974 11.259 1.00 43.88 197 PHE A O 1
ATOM 1589 N N . MET A 1 198 ? -13.394 -17.986 9.319 1.00 51.09 198 MET A N 1
ATOM 1590 C CA . MET A 1 198 ? -13.469 -16.609 9.836 1.00 51.09 198 MET A CA 1
ATOM 1591 C C . MET A 1 198 ? -14.837 -15.960 9.661 1.00 51.09 198 MET A C 1
ATOM 1593 O O . MET A 1 198 ? -15.300 -15.260 10.558 1.00 51.09 198 MET A O 1
ATOM 1597 N N . ALA A 1 199 ? -15.524 -16.254 8.554 1.00 54.03 199 ALA A N 1
ATOM 1598 C CA . ALA A 1 199 ? -16.883 -15.785 8.305 1.00 54.03 199 ALA A CA 1
ATOM 1599 C C . ALA A 1 199 ? -17.860 -16.081 9.464 1.00 54.03 199 ALA A C 1
ATOM 1601 O O . ALA A 1 199 ? -18.515 -15.139 9.906 1.00 54.03 199 ALA A O 1
ATOM 1602 N N . PRO A 1 200 ? -17.943 -17.306 10.032 1.00 54.47 200 PRO A N 1
ATOM 1603 C CA . PRO A 1 200 ? -18.853 -17.569 11.148 1.00 54.47 200 PRO A CA 1
ATOM 1604 C C . PRO A 1 200 ? -18.425 -16.869 12.442 1.00 54.47 200 PRO A C 1
ATOM 1606 O O . PRO A 1 200 ? -19.285 -16.387 13.171 1.00 54.47 200 PRO A O 1
ATOM 1609 N N . LYS A 1 201 ? -17.119 -16.739 12.716 1.00 54.94 201 LYS A N 1
ATOM 1610 C CA . LYS A 1 201 ? -16.612 -16.068 13.925 1.00 54.94 201 LYS A CA 1
ATOM 1611 C C . LYS A 1 201 ? -16.877 -14.562 13.882 1.00 54.94 201 LYS A C 1
ATOM 1613 O O . LYS A 1 201 ? -17.364 -14.001 14.856 1.00 54.94 201 LYS A O 1
ATOM 1618 N N . LEU A 1 202 ? -16.659 -13.933 12.727 1.00 55.78 202 LEU A N 1
ATOM 1619 C CA . LEU A 1 202 ? -16.937 -12.515 12.506 1.00 55.78 202 LEU A CA 1
ATOM 1620 C C . LEU A 1 202 ? -18.448 -12.227 12.460 1.00 55.78 202 LEU A C 1
ATOM 1622 O O . LEU A 1 202 ? -18.895 -11.214 12.989 1.00 55.78 202 LEU A O 1
ATOM 1626 N N . GLN A 1 203 ? -19.255 -13.135 11.892 1.00 58.25 203 GLN A N 1
ATOM 1627 C CA . GLN A 1 203 ? -20.725 -13.072 11.932 1.00 58.25 203 GLN A CA 1
ATOM 1628 C C . GLN A 1 203 ? -21.268 -13.236 13.359 1.00 58.25 203 GLN A C 1
ATOM 1630 O O . GLN A 1 203 ? -22.146 -12.478 13.765 1.00 58.25 203 GLN A O 1
ATOM 1635 N N . SER A 1 204 ? -20.720 -14.175 14.134 1.00 58.44 204 SER A N 1
ATOM 1636 C CA . SER A 1 204 ? -21.069 -14.376 15.543 1.00 58.44 204 SER A CA 1
ATOM 1637 C C . SER A 1 204 ? -20.685 -13.153 16.373 1.00 58.44 204 SER A C 1
ATOM 1639 O O . SER A 1 204 ? -21.505 -12.650 17.127 1.00 58.44 204 SER A O 1
ATOM 1641 N N . MET A 1 205 ? -19.486 -12.598 16.176 1.00 57.75 205 MET A N 1
ATOM 1642 C CA . MET A 1 205 ? -19.046 -11.375 16.857 1.00 57.75 205 MET A CA 1
ATOM 1643 C C . MET A 1 205 ? -19.866 -10.149 16.444 1.00 57.75 205 MET A C 1
ATOM 1645 O O . MET A 1 205 ? -20.168 -9.304 17.278 1.00 57.75 205 MET A O 1
ATOM 1649 N N . LYS A 1 206 ? -20.299 -10.063 15.181 1.00 58.34 206 LYS A N 1
ATOM 1650 C CA . LYS A 1 206 ? -21.254 -9.048 14.710 1.00 58.34 206 LYS A CA 1
ATOM 1651 C C . LYS A 1 206 ? -22.600 -9.171 15.426 1.00 58.34 206 LYS A C 1
ATOM 1653 O O . LYS A 1 206 ? -23.190 -8.147 15.765 1.00 58.34 206 LYS A O 1
ATOM 1658 N N . GLN A 1 207 ? -23.089 -10.394 15.638 1.00 57.34 207 GLN A N 1
ATOM 1659 C CA . GLN A 1 207 ? -24.329 -10.645 16.375 1.00 57.34 207 GLN A CA 1
ATOM 1660 C C . GLN A 1 207 ? -24.180 -10.288 17.857 1.00 57.34 207 GLN A C 1
ATOM 1662 O O . GLN A 1 207 ? -25.006 -9.532 18.360 1.00 57.34 207 GLN A O 1
ATOM 1667 N N . GLU A 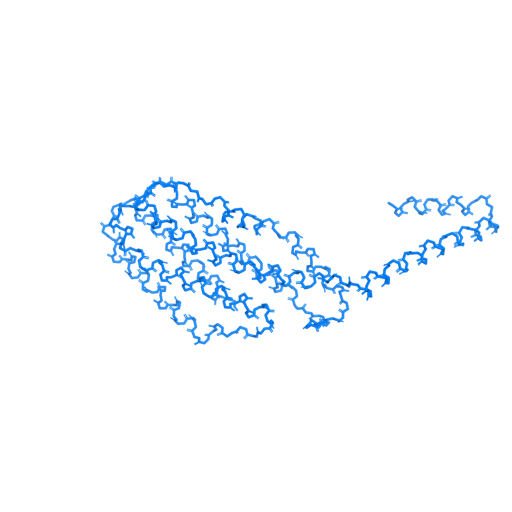1 208 ? -23.094 -10.703 18.510 1.00 58.41 208 GLU A N 1
ATOM 1668 C CA . GLU A 1 208 ? -22.767 -10.351 19.900 1.00 58.41 208 GLU A CA 1
ATOM 1669 C C . GLU A 1 208 ? -22.637 -8.836 20.091 1.00 58.41 208 GLU A C 1
ATOM 1671 O O . GLU A 1 208 ? -23.285 -8.253 20.958 1.00 58.41 208 GLU A O 1
ATOM 1676 N N . LEU A 1 209 ? -21.894 -8.155 19.212 1.00 59.47 209 LEU A N 1
ATOM 1677 C CA . LEU A 1 209 ? -21.746 -6.702 19.263 1.00 59.47 209 LEU A CA 1
ATOM 1678 C C . LEU A 1 209 ? -23.099 -6.008 19.054 1.00 59.47 209 LEU A C 1
ATOM 1680 O O . LEU A 1 209 ? -23.396 -5.029 19.733 1.00 59.47 209 LEU A O 1
ATOM 1684 N N . SER A 1 210 ? -23.957 -6.530 18.170 1.00 56.56 210 SER A N 1
ATOM 1685 C CA . SER A 1 210 ? -25.312 -6.001 17.974 1.00 56.56 210 SER A CA 1
ATOM 1686 C C . SER A 1 210 ? -26.232 -6.238 19.176 1.00 56.56 210 SER A C 1
ATOM 1688 O O . SER A 1 210 ? -27.018 -5.354 19.503 1.00 56.56 210 SER A O 1
ATOM 1690 N N . LEU A 1 211 ? -26.094 -7.369 19.873 1.00 57.16 211 LEU A N 1
ATOM 1691 C CA . LEU A 1 211 ? -26.853 -7.721 21.077 1.00 57.16 211 LEU A CA 1
ATOM 1692 C C . LEU A 1 211 ? -26.437 -6.869 22.279 1.00 57.16 211 LEU A C 1
ATOM 1694 O O . LEU A 1 211 ? -27.291 -6.307 22.967 1.00 57.16 211 LEU A O 1
ATOM 1698 N N . VAL A 1 212 ? -25.129 -6.713 22.497 1.00 56.28 212 VAL A N 1
ATOM 1699 C CA . VAL A 1 212 ? -24.561 -5.844 23.540 1.00 56.28 212 VAL A CA 1
ATOM 1700 C C . VAL A 1 212 ? -24.931 -4.384 23.283 1.00 56.28 212 VAL A C 1
ATOM 1702 O O . VAL A 1 212 ? -25.278 -3.659 24.214 1.00 56.28 212 VAL A O 1
ATOM 1705 N N . THR A 1 213 ? -24.946 -3.963 22.016 1.00 50.31 213 THR A N 1
ATOM 1706 C CA . THR A 1 213 ? -25.392 -2.620 21.634 1.00 50.31 213 THR A CA 1
ATOM 1707 C C . THR A 1 213 ? -26.890 -2.452 21.883 1.00 50.31 213 THR A C 1
ATOM 1709 O O . THR A 1 213 ? -27.280 -1.530 22.581 1.00 50.31 213 THR A O 1
ATOM 1712 N N . TYR A 1 214 ? -27.754 -3.344 21.396 1.00 51.75 214 TYR A N 1
ATOM 1713 C CA . TYR A 1 214 ? -29.208 -3.173 21.522 1.00 51.75 214 TYR A CA 1
ATOM 1714 C C . TYR A 1 214 ? -29.693 -3.230 22.980 1.00 51.75 214 TYR A C 1
ATOM 1716 O O . TYR A 1 214 ? -30.557 -2.453 23.381 1.00 51.75 214 TYR A O 1
ATOM 1724 N N . SER A 1 215 ? -29.104 -4.112 23.793 1.00 52.53 215 SER A N 1
ATOM 1725 C CA . SER A 1 215 ? -29.473 -4.279 25.206 1.00 52.53 215 SER A CA 1
ATOM 1726 C C . SER A 1 215 ? -29.021 -3.125 26.106 1.00 52.53 215 SER A C 1
ATOM 1728 O O . SER A 1 215 ? -29.727 -2.800 27.058 1.00 52.53 215 SER A O 1
ATOM 1730 N N . LYS A 1 216 ? -27.877 -2.484 25.818 1.00 53.16 216 LYS A N 1
ATOM 1731 C CA . LYS A 1 216 ? -27.319 -1.415 26.669 1.00 53.16 216 LYS A CA 1
ATOM 1732 C C . LYS A 1 216 ? -27.541 0.002 26.140 1.00 53.16 216 LYS A C 1
ATOM 1734 O O . LYS A 1 216 ? -27.564 0.939 26.933 1.00 53.16 216 LYS A O 1
ATOM 1739 N N . LEU A 1 217 ? -27.762 0.171 24.835 1.00 41.84 217 LEU A N 1
ATOM 1740 C CA . LEU A 1 217 ? -28.062 1.469 24.218 1.00 41.84 217 LEU A CA 1
ATOM 1741 C C . LEU A 1 217 ? -29.490 1.942 24.507 1.00 41.84 217 LEU A C 1
ATOM 1743 O O . LEU A 1 217 ? -29.726 3.143 24.575 1.00 41.84 217 LEU A O 1
ATOM 1747 N N . GLY A 1 218 ? -30.425 1.014 24.747 1.00 44.69 218 GLY A N 1
ATOM 1748 C CA . GLY A 1 218 ? -31.794 1.335 25.167 1.00 44.69 218 GLY A CA 1
ATOM 1749 C C . GLY A 1 218 ? -31.895 2.017 26.540 1.00 44.69 218 GLY A C 1
ATOM 1750 O O . GLY A 1 218 ? -32.960 2.522 26.878 1.00 44.69 218 GLY A O 1
ATOM 1751 N N . ALA A 1 219 ? -30.802 2.056 27.313 1.00 44.62 219 ALA A N 1
ATOM 1752 C CA . ALA A 1 219 ? -30.747 2.650 28.649 1.00 44.62 219 ALA A CA 1
ATOM 1753 C C . ALA A 1 219 ? -29.982 3.992 28.721 1.00 44.62 219 ALA A C 1
ATOM 1755 O O . ALA A 1 219 ? -29.978 4.614 29.780 1.00 44.62 219 ALA A O 1
ATOM 1756 N N . ALA A 1 220 ? -29.329 4.447 27.641 1.00 41.34 220 ALA A N 1
ATOM 1757 C CA . ALA A 1 220 ? -28.462 5.632 27.660 1.00 41.34 220 ALA A CA 1
ATOM 1758 C C . ALA A 1 220 ? -29.078 6.808 26.877 1.00 41.34 220 ALA A C 1
ATOM 1760 O O . ALA A 1 220 ? -29.273 6.729 25.664 1.00 41.34 220 ALA A O 1
ATOM 1761 N N . GLU A 1 221 ? -29.368 7.918 27.565 1.00 45.69 221 GLU A N 1
ATOM 1762 C CA . GLU A 1 221 ? -29.994 9.110 26.980 1.00 45.69 221 GLU A CA 1
ATOM 1763 C C . GLU A 1 221 ? -29.155 9.762 25.855 1.00 45.69 221 GLU A C 1
ATOM 1765 O O . GLU A 1 221 ? -27.997 10.141 26.035 1.00 45.69 221 GLU A O 1
ATOM 1770 N N . ASN A 1 222 ? -29.800 9.884 24.687 1.00 53.59 222 ASN A N 1
ATOM 1771 C CA . ASN A 1 222 ? -29.716 10.817 23.543 1.00 53.59 222 ASN A CA 1
ATOM 1772 C C . ASN A 1 222 ? -28.401 11.474 23.052 1.00 53.59 222 ASN A C 1
ATOM 1774 O O . ASN A 1 222 ? -28.441 12.176 22.043 1.00 53.59 222 ASN A O 1
ATOM 1778 N N . GLY A 1 223 ? -27.232 11.244 23.652 1.00 50.69 223 GLY A N 1
ATOM 1779 C CA . GLY A 1 223 ? -25.949 11.781 23.167 1.00 50.69 223 GLY A CA 1
ATOM 1780 C C . GLY A 1 223 ? -24.821 10.753 23.113 1.00 50.69 223 GLY A C 1
ATOM 1781 O O . GLY A 1 223 ? -24.143 10.631 22.095 1.00 50.69 223 GLY A O 1
ATOM 1782 N N . GLU A 1 224 ? -24.642 9.978 24.183 1.00 50.28 224 GLU A N 1
ATOM 1783 C CA . GLU A 1 224 ? -23.588 8.953 24.281 1.00 50.28 224 GLU A CA 1
ATOM 1784 C C . GLU A 1 224 ? -23.897 7.733 23.406 1.00 50.28 224 GLU A C 1
ATOM 1786 O O . GLU A 1 224 ? -22.999 7.122 22.821 1.00 50.28 224 GLU A O 1
ATOM 1791 N N . GLY A 1 225 ? -25.188 7.431 23.240 1.00 53.75 225 GLY A N 1
ATOM 1792 C CA . GLY A 1 225 ? -25.619 6.324 22.405 1.00 53.75 225 GLY A CA 1
ATOM 1793 C C . GLY A 1 225 ? -25.356 6.528 20.910 1.00 53.75 225 GLY A C 1
ATOM 1794 O O . GLY A 1 225 ? -25.103 5.568 20.189 1.00 53.75 225 GLY A O 1
ATOM 1795 N N . LEU A 1 226 ? -25.322 7.774 20.434 1.00 57.28 226 LEU A N 1
ATOM 1796 C CA . LEU A 1 226 ? -25.082 8.076 19.022 1.00 57.28 226 LEU A CA 1
ATOM 1797 C C . LEU A 1 226 ? -23.617 7.847 18.616 1.00 57.28 226 LEU A C 1
ATOM 1799 O O . LEU A 1 226 ? -23.354 7.321 17.533 1.00 57.28 226 LEU A O 1
ATOM 1803 N N . ALA A 1 227 ? -22.666 8.193 19.491 1.00 55.84 227 ALA A N 1
ATOM 1804 C CA . ALA A 1 227 ? -21.238 7.962 19.266 1.00 55.84 227 ALA A CA 1
ATOM 1805 C C . ALA A 1 227 ? -20.914 6.459 19.273 1.00 55.84 227 ALA A C 1
ATOM 1807 O O . ALA A 1 227 ? -20.203 5.967 18.396 1.00 55.84 227 ALA A O 1
ATOM 1808 N N . MET A 1 228 ? -21.514 5.709 20.203 1.00 58.47 228 MET A N 1
ATOM 1809 C CA . MET A 1 228 ? -21.372 4.251 20.254 1.00 58.47 228 MET A CA 1
ATOM 1810 C C . MET A 1 228 ? -22.079 3.555 19.086 1.00 58.47 228 MET A C 1
ATOM 1812 O O . MET A 1 228 ? -21.521 2.628 18.504 1.00 58.47 228 MET A O 1
ATOM 1816 N N . ALA A 1 229 ? -23.255 4.032 18.670 1.00 61.66 229 ALA A N 1
ATOM 1817 C CA . ALA A 1 229 ? -23.934 3.533 17.475 1.00 61.66 229 ALA A CA 1
ATOM 1818 C C . ALA A 1 229 ? -23.115 3.794 16.204 1.00 61.66 229 ALA A C 1
ATOM 1820 O O . ALA A 1 229 ? -23.006 2.909 15.360 1.00 61.66 229 ALA A O 1
ATOM 1821 N N . SER A 1 230 ? -22.489 4.969 16.093 1.00 63.53 230 SER A N 1
ATOM 1822 C CA . SER A 1 230 ? -21.585 5.311 14.987 1.00 63.53 230 SER A CA 1
ATOM 1823 C C . SER A 1 230 ? -20.347 4.415 14.974 1.00 63.53 230 SER A C 1
ATOM 1825 O O . SER A 1 230 ? -19.970 3.914 13.918 1.00 63.53 230 SER A O 1
ATOM 1827 N N . LEU A 1 231 ? -19.764 4.127 16.143 1.00 62.12 231 LEU A N 1
ATOM 1828 C CA . LEU A 1 231 ? -18.629 3.214 16.280 1.00 62.12 231 LEU A CA 1
ATOM 1829 C C . LEU A 1 231 ? -18.968 1.793 15.834 1.00 62.12 231 LEU A C 1
ATOM 1831 O O . LEU A 1 231 ? -18.252 1.194 15.033 1.00 62.12 231 LEU A O 1
ATOM 1835 N N . VAL A 1 232 ? -20.091 1.270 16.317 1.00 62.94 232 VAL A N 1
ATOM 1836 C CA . VAL A 1 232 ? -20.569 -0.074 15.979 1.00 62.94 232 VAL A CA 1
ATOM 1837 C C . VAL A 1 232 ? -20.972 -0.151 14.507 1.00 62.94 232 VAL A C 1
ATOM 1839 O O . VAL A 1 232 ? -20.686 -1.145 13.841 1.00 62.94 232 VAL A O 1
ATOM 1842 N N . PHE A 1 233 ? -21.585 0.903 13.964 1.00 67.50 233 PHE A N 1
ATOM 1843 C CA . PHE A 1 233 ? -21.904 1.010 12.543 1.00 67.50 233 PHE A CA 1
ATOM 1844 C C . PHE A 1 233 ? -20.640 0.997 11.679 1.00 67.50 233 PHE A C 1
ATOM 1846 O O . PHE A 1 233 ? -20.580 0.244 10.707 1.00 67.50 233 PHE A O 1
ATOM 1853 N N . LEU A 1 234 ? -19.615 1.765 12.058 1.00 66.31 234 LEU A N 1
ATOM 1854 C CA . LEU A 1 234 ? -18.334 1.810 11.355 1.00 66.31 234 LEU A CA 1
ATOM 1855 C C . LEU A 1 234 ? -17.628 0.450 11.430 1.00 66.31 234 LEU A C 1
ATOM 1857 O O . LEU A 1 234 ? -17.279 -0.080 10.383 1.00 66.31 234 LEU A O 1
ATOM 1861 N N . LEU A 1 235 ? -17.529 -0.196 12.600 1.00 63.88 235 LEU A N 1
ATOM 1862 C CA . LEU A 1 235 ? -16.978 -1.560 12.736 1.00 63.88 235 LEU A CA 1
ATOM 1863 C C . LEU A 1 235 ? -17.762 -2.603 11.919 1.00 63.88 235 LEU A C 1
ATOM 1865 O O . LEU A 1 235 ? -17.181 -3.476 11.268 1.00 63.88 235 LEU A O 1
ATOM 1869 N N . LYS A 1 236 ? -19.094 -2.501 11.889 1.00 65.56 236 LYS A N 1
ATOM 1870 C CA . LYS A 1 236 ? -19.948 -3.350 11.047 1.00 65.56 236 LYS A CA 1
ATOM 1871 C C . LYS A 1 236 ? -19.698 -3.101 9.558 1.00 65.56 236 LYS A C 1
ATOM 1873 O O . LYS A 1 236 ? -19.727 -4.043 8.767 1.00 65.56 236 LYS A O 1
ATOM 1878 N N . LYS A 1 237 ? -19.433 -1.855 9.166 1.00 68.56 237 LYS A N 1
ATOM 1879 C CA . LYS A 1 237 ? -19.057 -1.502 7.796 1.00 68.56 237 LYS A CA 1
ATOM 1880 C C . LYS A 1 237 ? -17.698 -2.109 7.432 1.00 68.56 237 LYS A C 1
ATOM 1882 O O . LYS A 1 237 ? -17.614 -2.769 6.402 1.00 68.56 237 LYS A O 1
ATOM 1887 N N . MET A 1 238 ? -16.693 -1.996 8.309 1.00 64.56 238 MET A N 1
ATOM 1888 C CA . MET A 1 238 ? -15.362 -2.599 8.113 1.00 64.56 238 MET A CA 1
ATOM 1889 C C . MET A 1 238 ? -15.442 -4.117 7.908 1.00 64.56 238 MET A C 1
ATOM 1891 O O . MET A 1 238 ? -14.848 -4.659 6.981 1.00 64.56 238 MET A O 1
ATOM 1895 N N . THR A 1 239 ? -16.230 -4.803 8.739 1.00 61.53 239 THR A N 1
ATOM 1896 C CA . THR A 1 239 ? -16.420 -6.261 8.648 1.00 61.53 239 THR A CA 1
ATOM 1897 C C . THR A 1 239 ? -17.228 -6.688 7.421 1.00 61.53 239 THR A C 1
ATOM 1899 O O . THR A 1 239 ? -16.983 -7.760 6.878 1.00 61.53 239 THR A O 1
ATOM 1902 N N . THR A 1 240 ? -18.173 -5.866 6.953 1.00 63.97 240 THR A N 1
ATOM 1903 C CA . THR A 1 240 ? -18.964 -6.161 5.744 1.00 63.97 240 THR A CA 1
ATOM 1904 C C . THR A 1 240 ? -18.139 -5.964 4.471 1.00 63.97 240 THR A C 1
ATOM 1906 O O . THR A 1 240 ? -18.219 -6.805 3.580 1.00 63.97 240 THR A O 1
ATOM 1909 N N . LEU A 1 241 ? -17.313 -4.912 4.414 1.00 62.41 241 LEU A N 1
ATOM 1910 C CA . LEU A 1 241 ? -16.383 -4.654 3.306 1.00 62.41 241 LEU A CA 1
ATOM 1911 C C . LEU A 1 241 ? -15.410 -5.823 3.087 1.00 62.41 241 LEU A C 1
ATOM 1913 O O . LEU A 1 241 ? -15.116 -6.160 1.950 1.00 62.41 241 LEU A O 1
ATOM 1917 N N . PHE A 1 242 ? -14.991 -6.500 4.159 1.00 55.53 242 PHE A N 1
ATOM 1918 C CA . PHE A 1 242 ? -14.098 -7.664 4.088 1.00 55.53 242 PHE A CA 1
ATOM 1919 C C . PHE A 1 242 ? -14.782 -9.011 3.799 1.00 55.53 242 PHE A C 1
ATOM 1921 O O . PHE A 1 242 ? -14.093 -9.987 3.516 1.00 55.53 242 PHE A O 1
ATOM 1928 N N . LEU A 1 243 ? -16.112 -9.107 3.914 1.00 52.50 243 LEU A N 1
ATOM 1929 C CA . LEU A 1 243 ? -16.858 -10.365 3.735 1.00 52.50 243 LEU A CA 1
ATOM 1930 C C . LEU A 1 243 ? -17.507 -10.512 2.351 1.00 52.50 243 LEU A C 1
ATOM 1932 O O . LEU A 1 243 ? -17.952 -11.612 2.017 1.00 52.50 243 LEU A O 1
ATOM 1936 N N . LEU A 1 244 ? -17.624 -9.425 1.583 1.00 41.81 244 LEU A N 1
ATOM 1937 C CA . LEU A 1 244 ? -18.350 -9.415 0.309 1.00 41.81 244 LEU A CA 1
ATOM 1938 C C . LEU A 1 244 ? -17.486 -9.787 -0.915 1.00 41.81 244 LEU A C 1
ATOM 1940 O O . LEU A 1 244 ? -18.050 -10.044 -1.977 1.00 41.81 244 LEU A O 1
ATOM 1944 N N . GLU A 1 245 ? -16.161 -9.873 -0.767 1.00 39.62 245 GLU A N 1
ATOM 1945 C CA . GLU A 1 245 ? -15.199 -10.269 -1.816 1.00 39.62 245 GLU A CA 1
ATOM 1946 C C . GLU A 1 245 ? -14.523 -11.619 -1.489 1.00 39.62 245 GLU A C 1
ATOM 1948 O O . GLU A 1 245 ? -14.397 -12.478 -2.399 1.00 39.62 245 GLU A O 1
#

InterPro domains:
  IPR020966 Alumi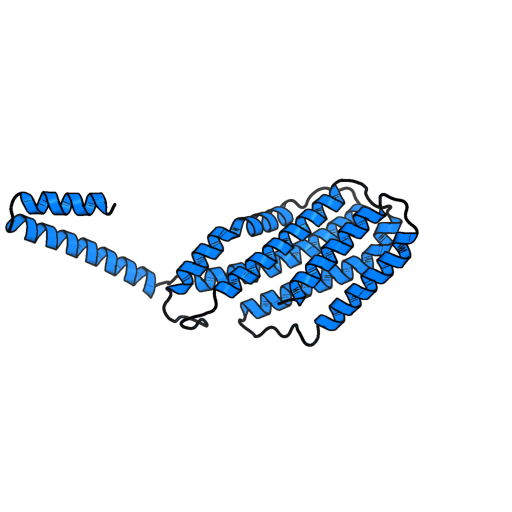num-activated malate transporter [PF11744] (1-209)

Sequence (245 aa):
MIFILTFNLVVVSGLRTDKVMELARERLSNIGMGFAVCVFTNMLIFPIWASDELHYSIASKFETLACYIEGYLEEYFRLVNEKENHSNTSFASCKSMLHSKSSEESLANFARWEPWHGKFGLSYPWDKYLQIGDVLRELATTIVSLKECLQSHRQPSSALRQSIREPCEVVGSSLAWTLRDIGESLMKMERCRPKAFMAPKLQSMKQELSLVTYSKLGAAENGEGLAMASLVFLLKKMTTLFLLE

Radius of gyration: 27.25 Å; Cα contacts (8 Å, |Δi|>4): 144; chains: 1; bounding box: 58×43×82 Å

Foldseek 3Di:
DVVVVVVVVVVQCPPDHDPSVVVVVVVVVVVVVVVVVVVCCCCPVDPDALVLVLLLVLLVLLLLLLCLLLVLLCVLLCCLPDPDDDDVPSVVSLVCLLVCLVVSVVSLVRNQPDADDDPDHNDDPSVVSSVSSVLSNVLSVLVVVLSCLCPPFDPPPNVVCVLCSVLSNVLSNLSSVVSNQVSVCSNVVHDDPCPPPPVVVNVVSLVVLVVSLVVPLVPDPDGNNVSSVSNNVSSVVNSVSVPPD

Secondary structure (DSSP, 8-state):
-HHHHHHHHHHHHTT-TTHHHHHHHHHHHHHHHHHHHHHHHHHHT----HHHHHHHHHHHHHHHHHHHHHHHHHHHHHTTT------HHHHHHHHHHHHTHHHHHHHHHHHTTPPSBTTB-TT--HHHHHHHHHHHHHHHHHHHHHHHHHHHS-PPPHHHHHHHHHHHHHHHHHHHHHHHHHHHHHHHT----HHHHHHHHHHHHHHHHHHHHHHHHTTS-TTHHHHHHHHHHHHHHHHHHTT--